Protein AF-A0A662Y7T0-F1 (afdb_monomer)

pLDDT: mean 71.41, std 14.11, range [30.77, 90.5]

Sequence (301 aa):
MGTCRWTYNQAVAYYRNTNDFNAINLTAHYVTKNTRKTLAYPEGKGRPPEWAHDTPASMRGIVMRTLQTNVKSVLSNVKNGKIKTFLKQKGHPTSRSAKVEETPRSNRTGLSLSISKLKNIRVKMDALKEISSEIDILYNNGFWYVAILENAESDPYEYRKSCIALDPGMKAFVTGVGSRRERSTMATFKNQKGKSKRWLYRAYMRAKRTFLSCTAMLKNLVKDLHYKTCAYLIEHYDVILPIFKTKDMVKKSSARTHVLYASILSLNHFKFRQLLQAKCEVRGKSTVVCSEMYTSRTCGL

Radius of gyration: 24.98 Å; Cα contacts (8 Å, |Δi|>4): 289; chains: 1; bounding box: 56×62×62 Å

Secondary structure (DSSP, 8-state):
-HHHHHHHHHHHHHHHHH----HHHHHHHHT-S--SS-----TT--SPPGGGGSS-HHHHHHHHHHHHHHHHHHHHHHHTTS-SS-----S--SSEEEEE----EEETTEEEE--TTS--EEE--SS-----S-EEEEEETTEEEEEE---PPPPPP---S-EEE----HHHH-TT---SSHHHHHHHGGG--S--HHHHHHHHHHHHHHHHHHHHHHHHHHHHHHHHHHHHHHHH-EEEEE---HHHHHHT--TTTHHHHHHHHHTTHHHHHHHHHHHHHHTT--EEEE--TTSSSS---

Mean predicted aligned error: 14.88 Å

Structure (mmCIF, N/CA/C/O backbone):
data_AF-A0A662Y7T0-F1
#
_entry.id   AF-A0A662Y7T0-F1
#
loop_
_atom_site.group_PDB
_atom_site.id
_atom_site.type_symbol
_atom_site.label_atom_id
_atom_site.label_alt_id
_atom_site.label_comp_id
_atom_site.label_asym_id
_atom_site.label_entity_id
_atom_site.label_seq_id
_atom_site.pdbx_PDB_ins_code
_atom_site.Cartn_x
_atom_site.Cartn_y
_atom_site.Cartn_z
_atom_site.occupancy
_atom_site.B_iso_or_equiv
_atom_site.auth_seq_id
_atom_site.auth_comp_id
_atom_site.auth_asym_id
_atom_site.auth_atom_id
_atom_site.pdbx_PDB_model_num
ATOM 1 N N . MET A 1 1 ? -18.591 -9.348 9.358 1.00 54.53 1 MET A N 1
ATOM 2 C CA . MET A 1 1 ? -17.257 -8.697 9.480 1.00 54.53 1 MET A CA 1
ATOM 3 C C . MET A 1 1 ? -17.046 -7.846 10.739 1.00 54.53 1 MET A C 1
ATOM 5 O O . MET A 1 1 ? -15.897 -7.692 11.140 1.00 54.53 1 MET A O 1
ATOM 9 N N . GLY A 1 2 ? -18.088 -7.306 11.391 1.00 69.88 2 GLY A N 1
ATOM 10 C CA . GLY A 1 2 ? -17.916 -6.602 12.677 1.00 69.88 2 GLY A CA 1
ATOM 11 C C . GLY A 1 2 ? -17.311 -7.493 13.769 1.00 69.88 2 GLY A C 1
ATOM 12 O O . GLY A 1 2 ? -16.429 -7.052 14.499 1.00 69.88 2 GLY A O 1
ATOM 13 N N . THR A 1 3 ? -17.695 -8.772 13.785 1.00 79.62 3 THR A N 1
ATOM 14 C CA . THR A 1 3 ? -17.207 -9.774 14.736 1.00 79.62 3 THR A CA 1
ATOM 15 C C . THR A 1 3 ? -15.702 -9.968 14.667 1.00 79.62 3 THR A C 1
ATOM 17 O O . THR A 1 3 ? -15.054 -9.788 15.681 1.00 79.62 3 THR A O 1
ATOM 20 N N . CYS A 1 4 ? -15.116 -10.219 13.491 1.00 78.69 4 CYS A N 1
ATOM 21 C CA . CYS A 1 4 ? -13.665 -10.384 13.329 1.00 78.69 4 CYS A CA 1
ATOM 22 C C . CYS A 1 4 ? -12.875 -9.174 13.847 1.00 78.69 4 CYS A C 1
ATOM 24 O O . CYS A 1 4 ? -11.857 -9.323 14.518 1.00 78.69 4 CYS A O 1
ATOM 26 N N . ARG A 1 5 ? -13.378 -7.958 13.593 1.00 78.31 5 ARG A N 1
ATOM 27 C CA . ARG A 1 5 ? -12.780 -6.728 14.128 1.00 78.31 5 ARG A CA 1
ATOM 28 C C . ARG A 1 5 ? -12.920 -6.640 15.645 1.00 78.31 5 ARG A C 1
ATOM 30 O O . ARG A 1 5 ? -11.974 -6.234 16.313 1.00 78.31 5 ARG A O 1
ATOM 37 N N . TRP A 1 6 ? -14.081 -7.006 16.180 1.00 85.44 6 TRP A N 1
ATOM 38 C CA . TRP A 1 6 ? -14.302 -7.087 17.618 1.00 85.44 6 TRP A CA 1
ATOM 39 C C . TRP A 1 6 ? -13.339 -8.096 18.259 1.00 85.44 6 TRP A C 1
ATOM 41 O O . TRP A 1 6 ? -12.645 -7.726 19.200 1.00 85.44 6 TRP A O 1
ATOM 51 N N . THR A 1 7 ? -13.192 -9.302 17.695 1.00 85.50 7 THR A N 1
ATOM 52 C CA . THR A 1 7 ? -12.280 -10.339 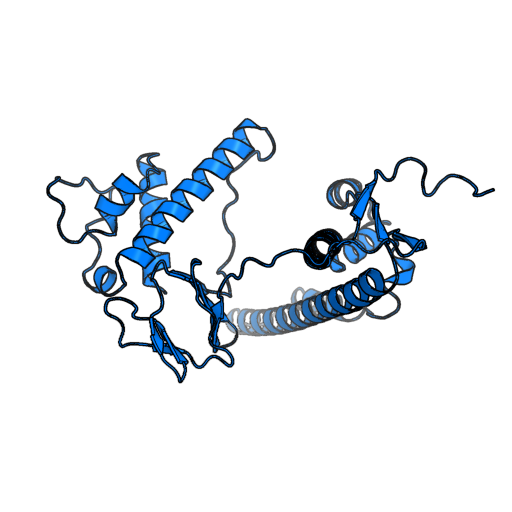18.207 1.00 85.50 7 THR A CA 1
ATOM 53 C C . THR A 1 7 ? -10.826 -9.867 18.160 1.00 85.50 7 THR A C 1
ATOM 55 O O . THR A 1 7 ? -10.111 -10.016 19.146 1.00 85.50 7 THR A O 1
ATOM 58 N N . TYR A 1 8 ? -10.410 -9.205 17.071 1.00 85.69 8 TYR A N 1
ATOM 59 C CA . TYR A 1 8 ? -9.086 -8.579 16.975 1.00 85.69 8 TYR A CA 1
ATOM 60 C C . TYR A 1 8 ? -8.863 -7.552 18.089 1.00 85.69 8 TYR A C 1
ATOM 62 O O . TYR A 1 8 ? -7.824 -7.551 18.739 1.00 85.69 8 TYR A O 1
ATOM 70 N N . ASN A 1 9 ? -9.841 -6.677 18.338 1.00 85.81 9 ASN A N 1
ATOM 71 C CA . ASN A 1 9 ? -9.725 -5.647 19.367 1.00 85.81 9 ASN A CA 1
ATOM 72 C C . ASN A 1 9 ? -9.647 -6.241 20.781 1.00 85.81 9 ASN A C 1
ATOM 74 O O . ASN A 1 9 ? -8.919 -5.696 21.609 1.00 85.81 9 ASN A O 1
ATOM 78 N N . GLN A 1 10 ? -10.358 -7.340 21.059 1.00 86.31 10 GLN A N 1
ATOM 79 C CA . GLN A 1 10 ? -10.225 -8.040 22.341 1.00 86.31 10 GLN A CA 1
ATOM 80 C C . GLN A 1 10 ? -8.840 -8.664 22.496 1.00 86.31 10 GLN A C 1
ATOM 82 O O . GLN A 1 10 ? -8.211 -8.489 23.534 1.00 86.31 10 GLN A O 1
ATOM 87 N N . ALA A 1 11 ? -8.319 -9.299 21.447 1.00 87.31 11 ALA A N 1
ATOM 88 C CA . ALA A 1 11 ? -6.972 -9.856 21.464 1.00 87.31 11 ALA A CA 1
ATOM 89 C C . ALA A 1 11 ? -5.889 -8.771 21.626 1.00 87.31 11 ALA A C 1
ATOM 91 O O . ALA A 1 11 ? -4.940 -8.954 22.381 1.00 87.31 11 ALA A O 1
ATOM 92 N N . VAL A 1 12 ? -6.060 -7.592 21.011 1.00 86.75 12 VAL A N 1
ATOM 93 C CA . VAL A 1 12 ? -5.181 -6.430 21.248 1.00 86.75 12 VAL A CA 1
ATOM 94 C C . VAL A 1 12 ? -5.262 -5.950 22.697 1.00 86.75 12 VAL A C 1
ATOM 96 O O . VAL A 1 12 ? -4.238 -5.591 23.271 1.00 86.75 12 VAL A O 1
ATOM 99 N N . ALA A 1 13 ? -6.458 -5.903 23.289 1.00 86.31 13 ALA A N 1
ATOM 100 C CA . ALA A 1 13 ? -6.621 -5.514 24.689 1.00 86.31 13 ALA A CA 1
ATOM 101 C C . ALA A 1 13 ? -5.964 -6.530 25.636 1.00 86.31 13 ALA A C 1
ATOM 103 O O . ALA A 1 13 ? -5.265 -6.133 26.560 1.00 86.31 13 ALA A O 1
ATOM 104 N N . TYR A 1 14 ? -6.119 -7.824 25.352 1.00 87.12 14 TYR A N 1
ATOM 105 C CA . TYR A 1 14 ? -5.462 -8.898 26.091 1.00 87.12 14 TYR A CA 1
ATOM 106 C C . TYR A 1 14 ? -3.940 -8.781 26.032 1.00 87.12 14 TYR A C 1
ATOM 108 O O . TYR A 1 14 ? -3.290 -8.773 27.074 1.00 87.12 14 TYR A O 1
ATOM 116 N N . TYR A 1 15 ? -3.386 -8.591 24.832 1.00 87.81 15 TYR A N 1
ATOM 117 C CA . TYR A 1 15 ? -1.955 -8.380 24.631 1.00 87.81 15 TYR A CA 1
ATOM 118 C C . TYR A 1 15 ? -1.433 -7.163 25.408 1.00 87.81 15 TYR A C 1
ATOM 120 O O . TYR A 1 15 ? -0.363 -7.224 25.996 1.00 87.81 15 TYR A O 1
ATOM 128 N N . ARG A 1 16 ? -2.190 -6.062 25.476 1.00 85.38 16 ARG A N 1
ATOM 129 C CA . ARG A 1 16 ? -1.771 -4.875 26.246 1.00 85.38 16 ARG A CA 1
ATOM 130 C C . ARG A 1 16 ? -1.658 -5.125 27.748 1.00 85.38 16 ARG A C 1
ATOM 132 O O . ARG A 1 16 ? -0.844 -4.466 28.380 1.00 85.38 16 ARG A O 1
ATOM 139 N N . ASN A 1 17 ? -2.462 -6.038 28.286 1.00 86.00 17 ASN A N 1
ATOM 140 C CA . ASN A 1 17 ? -2.515 -6.302 29.722 1.00 86.00 17 ASN A CA 1
ATOM 141 C C . ASN A 1 17 ? -1.595 -7.459 30.137 1.00 86.00 17 ASN A C 1
ATOM 143 O O . ASN A 1 17 ? -1.030 -7.425 31.219 1.00 86.00 17 ASN A O 1
ATOM 147 N N . THR A 1 18 ? -1.437 -8.472 29.284 1.00 85.44 18 THR A N 1
ATOM 148 C CA . THR A 1 18 ? -0.695 -9.709 29.605 1.00 85.44 18 THR A CA 1
ATOM 149 C C . THR A 1 18 ? 0.633 -9.839 28.863 1.00 85.44 18 THR A C 1
ATOM 151 O O . THR A 1 18 ? 1.445 -10.691 29.203 1.00 85.44 18 THR A O 1
ATOM 154 N N . ASN A 1 19 ? 0.850 -9.027 27.823 1.00 86.44 19 ASN A N 1
ATOM 155 C CA . ASN A 1 19 ? 1.942 -9.155 26.854 1.00 86.44 19 ASN A CA 1
ATOM 156 C C . ASN A 1 19 ? 1.986 -10.508 26.105 1.00 86.44 19 ASN A C 1
ATOM 158 O O . ASN A 1 19 ? 2.943 -10.772 25.378 1.00 86.44 19 ASN A O 1
ATOM 162 N N . ASP A 1 20 ? 0.940 -11.337 26.209 1.00 87.12 20 ASP A N 1
ATOM 163 C CA . ASP A 1 20 ? 0.805 -12.576 25.442 1.00 87.12 20 ASP A CA 1
ATOM 164 C C . ASP A 1 20 ? 0.101 -12.313 24.101 1.00 87.12 20 ASP A C 1
ATOM 166 O O . ASP A 1 20 ? -0.955 -11.679 24.011 1.00 87.12 20 ASP A O 1
ATOM 170 N N . PHE A 1 21 ? 0.726 -12.793 23.030 1.00 88.81 21 PHE A N 1
ATOM 171 C CA . PHE A 1 21 ? 0.256 -12.684 21.651 1.00 88.81 21 PHE A CA 1
ATOM 172 C C . PHE A 1 21 ? 0.205 -14.050 20.948 1.00 88.81 21 PHE A C 1
ATOM 174 O O . PHE A 1 21 ? 0.098 -14.106 19.719 1.00 88.81 21 PHE A O 1
ATOM 181 N N . ASN A 1 22 ? 0.293 -15.152 21.702 1.00 90.50 22 ASN A N 1
ATOM 182 C CA . ASN A 1 22 ? 0.197 -16.502 21.166 1.00 90.50 22 ASN A CA 1
ATOM 183 C C . ASN A 1 22 ? -1.218 -16.766 20.631 1.00 90.50 22 ASN A C 1
ATOM 185 O O . ASN A 1 22 ? -2.213 -16.721 21.358 1.00 90.50 22 ASN A O 1
ATOM 189 N N . ALA A 1 23 ? -1.309 -17.075 19.339 1.00 87.00 23 ALA A N 1
ATOM 190 C CA . ALA A 1 23 ? -2.568 -17.302 18.652 1.00 87.00 23 ALA A CA 1
ATOM 191 C C . ALA A 1 23 ? -3.356 -18.474 19.249 1.00 87.00 23 ALA A C 1
ATOM 193 O O . ALA A 1 23 ? -4.582 -18.413 19.248 1.00 87.00 23 ALA A O 1
ATOM 194 N N . ILE A 1 24 ? -2.695 -19.506 19.784 1.00 87.31 24 ILE A N 1
ATOM 195 C CA . ILE A 1 24 ? -3.362 -20.661 20.405 1.00 87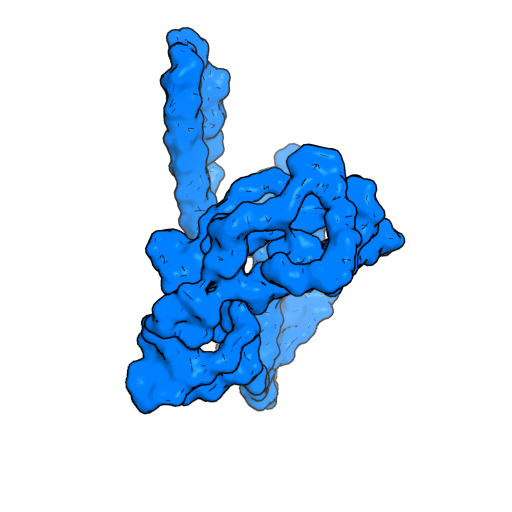.31 24 ILE A CA 1
ATOM 196 C C . ILE A 1 24 ? -4.101 -20.217 21.672 1.00 87.31 24 ILE A C 1
ATOM 198 O O . ILE A 1 24 ? -5.296 -20.480 21.813 1.00 87.31 24 ILE A O 1
ATOM 202 N N . ASN A 1 25 ? -3.425 -19.463 22.542 1.00 87.12 25 ASN A N 1
ATOM 203 C CA . ASN A 1 25 ? -4.011 -18.943 23.779 1.00 87.12 25 ASN A CA 1
ATOM 204 C C . ASN A 1 25 ? -5.162 -17.981 23.472 1.00 87.12 25 ASN A C 1
ATOM 206 O O . ASN A 1 25 ? -6.275 -18.142 23.971 1.00 87.12 25 ASN A O 1
ATOM 210 N N . LEU A 1 26 ? -4.940 -17.027 22.567 1.00 87.62 26 LEU A N 1
ATOM 211 C CA . LEU A 1 26 ? -5.970 -16.074 22.155 1.00 87.62 2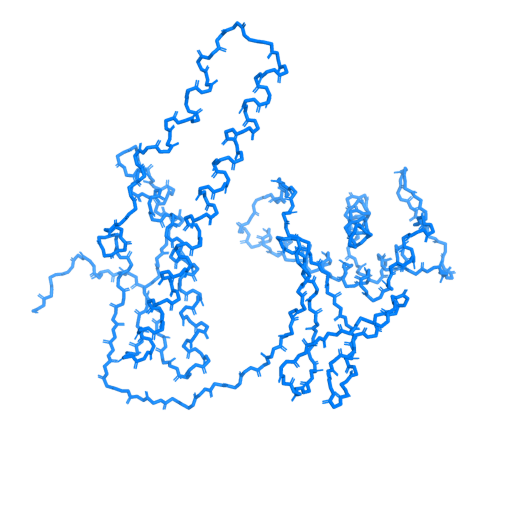6 LEU A CA 1
ATOM 212 C C . LEU A 1 26 ? -7.187 -16.761 21.512 1.00 87.62 26 LEU A C 1
ATOM 214 O O . LEU A 1 26 ? -8.325 -16.326 21.706 1.00 87.62 26 LEU A O 1
ATOM 218 N N . THR A 1 27 ? -6.966 -17.853 20.775 1.00 86.69 27 THR A N 1
ATOM 219 C CA . THR A 1 27 ? -8.041 -18.675 20.199 1.00 86.69 27 THR A CA 1
ATOM 220 C C . THR A 1 27 ? -8.849 -19.361 21.298 1.00 86.69 27 THR A C 1
ATOM 222 O O . THR A 1 27 ? -10.081 -19.331 21.240 1.00 86.69 27 THR A O 1
ATOM 225 N N . ALA A 1 28 ? -8.186 -19.893 22.329 1.00 86.81 28 ALA A N 1
ATOM 226 C CA . ALA A 1 28 ? -8.858 -20.463 23.494 1.00 86.81 28 ALA A CA 1
ATOM 227 C C . ALA A 1 28 ? -9.754 -19.425 24.203 1.00 86.81 28 ALA A C 1
ATOM 229 O O . ALA A 1 28 ? -10.900 -19.716 24.535 1.00 86.81 28 ALA A O 1
ATOM 230 N N . HIS A 1 29 ? -9.268 -18.189 24.362 1.00 8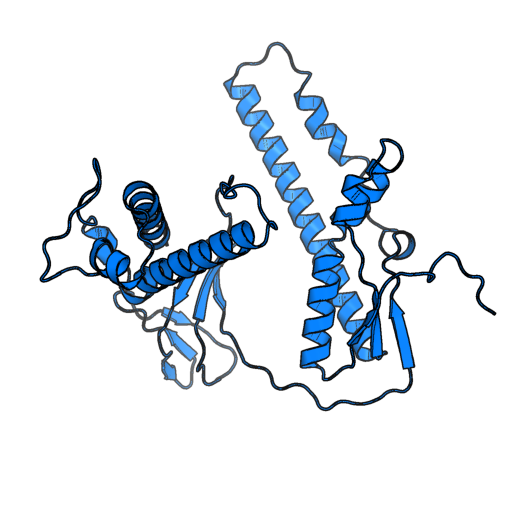5.19 29 HIS A N 1
ATOM 231 C CA . HIS A 1 29 ? -10.006 -17.114 25.033 1.00 85.19 29 HIS A CA 1
ATOM 232 C C . HIS A 1 29 ? -11.194 -16.562 24.233 1.00 85.19 29 HIS A C 1
ATOM 234 O O . HIS A 1 29 ? -12.249 -16.287 24.804 1.00 85.19 29 HIS A O 1
ATOM 240 N N . TYR A 1 30 ? -11.033 -16.348 22.922 1.00 85.81 30 TYR A N 1
ATOM 241 C CA . TYR A 1 30 ? -11.982 -15.529 22.152 1.00 85.81 30 TYR A CA 1
ATOM 242 C C . TYR A 1 30 ? -12.672 -16.246 20.986 1.00 85.81 30 TYR A C 1
ATOM 244 O O . TYR A 1 30 ? -13.578 -15.676 20.365 1.00 85.81 30 TYR A O 1
ATOM 252 N N . VAL A 1 31 ? -12.264 -17.476 20.658 1.00 84.75 31 VAL A N 1
ATOM 253 C CA . VAL A 1 31 ? -12.774 -18.211 19.490 1.00 84.75 31 VAL A CA 1
ATOM 254 C C . VAL A 1 31 ? -13.595 -19.433 19.896 1.00 84.75 31 VAL A C 1
ATOM 256 O O . VAL A 1 31 ? -14.745 -19.570 19.452 1.00 84.75 31 VAL A O 1
ATOM 259 N N . THR A 1 32 ? -13.029 -20.298 20.736 1.00 82.81 32 THR A N 1
ATOM 260 C CA . THR A 1 32 ? -13.651 -21.551 21.183 1.00 82.81 32 THR A CA 1
ATOM 261 C C . THR A 1 32 ? -14.829 -21.303 22.122 1.00 82.81 32 THR A C 1
ATOM 263 O O . THR A 1 32 ? -14.739 -20.489 23.035 1.00 82.81 32 THR A O 1
ATOM 266 N N . LYS A 1 33 ? -15.953 -22.005 21.896 1.00 76.69 33 LYS A N 1
ATOM 267 C CA . LYS A 1 33 ? -17.133 -21.926 22.776 1.00 76.69 33 LYS A CA 1
ATOM 268 C C . LYS A 1 33 ? -16.875 -22.612 24.116 1.00 76.69 33 LYS A C 1
ATOM 270 O O . LYS A 1 33 ? -17.112 -22.001 25.149 1.00 76.69 33 LYS A O 1
ATOM 275 N N . ASN A 1 34 ? -16.376 -23.846 24.090 1.00 71.06 34 ASN A N 1
ATOM 276 C CA . ASN A 1 34 ? -16.174 -24.663 25.283 1.00 71.06 34 ASN A CA 1
ATOM 277 C C . ASN A 1 34 ? -14.682 -24.955 25.441 1.00 71.06 34 ASN A C 1
ATOM 279 O O . ASN A 1 34 ? -14.099 -25.669 24.627 1.00 71.06 34 ASN A O 1
ATOM 283 N N . THR A 1 35 ? -14.066 -24.391 26.474 1.00 66.69 35 THR A N 1
ATOM 284 C CA . THR A 1 35 ? -12.680 -24.672 26.854 1.00 66.69 35 THR A CA 1
ATOM 285 C C . THR A 1 35 ? -12.659 -25.447 28.157 1.00 66.69 35 THR A C 1
ATOM 287 O O . THR A 1 35 ? -13.315 -25.062 29.116 1.00 66.69 35 THR A O 1
ATOM 290 N N . ARG A 1 36 ? -11.854 -26.513 28.213 1.00 62.38 36 ARG A N 1
ATOM 291 C CA . ARG A 1 36 ? -11.639 -27.305 29.438 1.00 62.38 36 ARG A CA 1
ATOM 292 C C . ARG A 1 36 ? -10.795 -26.577 30.498 1.00 62.38 36 ARG A C 1
ATOM 294 O O . ARG A 1 36 ? -10.605 -27.101 31.583 1.00 62.38 36 ARG A O 1
ATOM 301 N N . LYS A 1 37 ? -10.251 -25.400 30.170 1.00 68.56 37 LYS A N 1
ATOM 302 C CA . LYS A 1 37 ? -9.397 -24.589 31.045 1.00 68.56 37 LYS A CA 1
ATOM 303 C C . LYS A 1 37 ? -10.182 -23.409 31.611 1.00 68.56 37 LYS A C 1
ATOM 305 O O . LYS A 1 37 ? -10.925 -22.766 30.868 1.00 68.56 37 LYS A O 1
ATOM 310 N N . THR A 1 38 ? -9.956 -23.095 32.884 1.00 68.69 38 THR A N 1
ATOM 311 C CA . THR A 1 38 ? -10.411 -21.850 33.513 1.00 68.69 38 THR A CA 1
ATOM 312 C C . THR A 1 38 ? -9.630 -20.688 32.906 1.00 68.69 38 THR A C 1
ATOM 314 O O . THR A 1 38 ? -8.408 -20.621 33.016 1.00 68.69 38 THR A O 1
ATOM 317 N N . LEU A 1 39 ? -10.326 -19.803 32.194 1.00 73.81 39 LEU A N 1
ATOM 318 C CA . LEU A 1 39 ? -9.715 -18.692 31.470 1.00 73.81 39 LEU A CA 1
ATOM 319 C C . LEU A 1 39 ? -9.814 -17.417 32.307 1.00 73.81 39 LEU A C 1
ATOM 321 O O . LEU A 1 39 ? -10.917 -16.947 32.584 1.00 73.81 39 LEU A O 1
ATOM 325 N N . ALA A 1 40 ? -8.670 -16.836 32.663 1.00 73.88 40 ALA A N 1
ATOM 326 C CA . ALA A 1 40 ? -8.620 -15.509 33.265 1.00 73.88 40 ALA A CA 1
ATOM 327 C C . ALA A 1 40 ? -8.812 -14.434 32.184 1.00 73.88 40 ALA A C 1
ATOM 329 O O . ALA A 1 40 ? -8.149 -14.461 31.143 1.00 73.88 40 ALA A O 1
ATOM 330 N N . TYR A 1 41 ? -9.718 -13.488 32.427 1.00 76.00 41 TYR A N 1
ATOM 331 C CA . TYR A 1 41 ? -9.914 -12.325 31.565 1.00 76.00 41 TYR A CA 1
ATOM 332 C C . TYR A 1 41 ? -9.355 -11.074 32.253 1.00 76.00 41 TYR A C 1
ATOM 334 O O . TYR A 1 41 ? -9.454 -10.965 33.474 1.00 76.00 41 TYR A O 1
ATOM 342 N N . PRO A 1 42 ? -8.773 -10.124 31.502 1.00 71.50 42 PRO A N 1
ATOM 343 C CA . PRO A 1 42 ? -8.325 -8.862 32.078 1.00 71.50 42 PRO A CA 1
ATOM 344 C C . PRO A 1 42 ? -9.497 -8.022 32.611 1.00 71.50 42 PRO A C 1
ATOM 346 O O . PRO A 1 42 ? -10.624 -8.168 32.134 1.00 71.50 42 PRO A O 1
ATOM 349 N N . GLU A 1 43 ? -9.227 -7.098 33.537 1.00 63.53 43 GLU A N 1
ATOM 350 C CA . GLU A 1 43 ? -10.248 -6.240 34.156 1.00 63.53 43 GLU A CA 1
ATOM 351 C C . GLU A 1 43 ? -11.178 -5.562 33.131 1.00 63.53 43 GLU A C 1
ATOM 353 O O . GLU A 1 43 ? -10.744 -4.998 32.120 1.00 63.53 43 GLU A O 1
ATOM 358 N N . GLY A 1 44 ? -12.489 -5.648 33.382 1.00 66.38 44 GLY A N 1
ATOM 359 C CA . GLY A 1 44 ? -13.532 -5.096 32.510 1.00 66.38 44 GLY A CA 1
ATOM 360 C C . GLY A 1 44 ? -13.788 -5.889 31.221 1.00 66.38 44 GLY A C 1
ATOM 361 O O . GLY A 1 44 ? -14.518 -5.420 30.341 1.00 66.38 44 GLY A O 1
ATOM 362 N N . LYS A 1 45 ? -13.195 -7.080 31.071 1.00 69.88 45 LYS A N 1
ATOM 363 C CA . LYS A 1 45 ? -13.434 -8.006 29.957 1.00 69.88 45 LYS A CA 1
ATOM 364 C C . LYS A 1 45 ? -13.970 -9.331 30.481 1.00 69.88 45 LYS A C 1
ATOM 366 O O . LYS A 1 45 ? -13.592 -9.791 31.547 1.00 69.88 45 LYS A O 1
ATOM 371 N N . GLY A 1 46 ? -14.843 -9.952 29.699 1.00 75.06 46 GLY A N 1
ATOM 372 C CA . GLY A 1 46 ? -15.420 -11.253 30.012 1.00 75.06 46 GLY A CA 1
ATOM 373 C C . GLY A 1 46 ? -15.428 -12.167 28.798 1.00 75.06 46 GLY A C 1
ATOM 374 O O . GLY A 1 46 ? -14.894 -11.829 27.733 1.00 75.06 46 GLY A O 1
ATOM 375 N N . ARG A 1 47 ? -16.071 -13.323 28.968 1.00 80.69 47 ARG A N 1
ATOM 376 C CA . ARG A 1 47 ? -16.303 -14.295 27.899 1.00 80.69 47 ARG A CA 1
ATOM 377 C C . ARG A 1 47 ? -16.913 -13.611 26.665 1.00 80.69 47 ARG A C 1
ATOM 379 O O . ARG A 1 47 ? -17.710 -12.680 26.818 1.00 80.69 47 ARG A O 1
ATOM 386 N N . PRO A 1 48 ? -16.565 -14.051 25.441 1.00 85.25 48 PRO A N 1
ATOM 387 C CA . PRO A 1 48 ? -17.198 -13.530 24.242 1.00 85.25 48 PRO A CA 1
ATOM 388 C C . PRO A 1 48 ? -18.729 -13.600 24.316 1.00 85.25 48 PRO A C 1
ATOM 390 O O . PRO A 1 48 ? -19.258 -14.642 24.708 1.00 85.25 48 PRO A O 1
ATOM 393 N N . PRO A 1 49 ? -19.441 -12.527 23.926 1.00 86.62 49 PRO A N 1
ATOM 394 C CA . PRO A 1 49 ? -20.892 -12.557 23.803 1.00 86.62 49 PRO A CA 1
ATOM 395 C C . PRO A 1 49 ? -2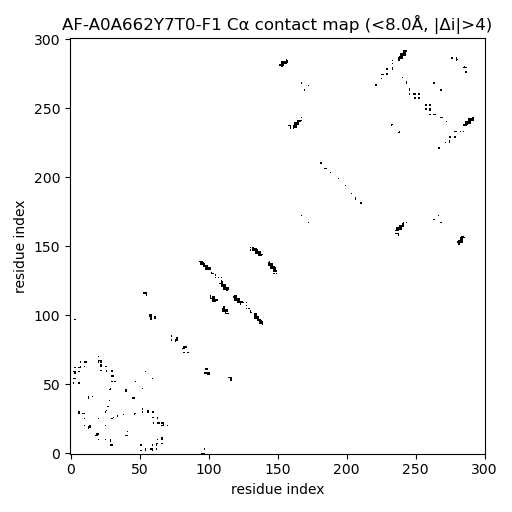1.347 -13.648 22.834 1.00 86.62 49 PRO A C 1
ATOM 397 O O . PRO A 1 49 ? -20.635 -13.978 21.884 1.00 86.62 49 PRO A O 1
ATOM 400 N N . GLU A 1 50 ? -22.565 -14.148 23.011 1.00 83.81 50 GLU A N 1
ATOM 401 C CA . GLU A 1 50 ? -23.067 -15.288 22.240 1.00 83.81 50 GLU A CA 1
ATOM 402 C C . GLU A 1 50 ? -23.083 -15.037 20.722 1.00 83.81 50 GLU A C 1
ATOM 404 O O . GLU A 1 50 ? -22.590 -15.872 19.958 1.00 83.81 50 GLU A O 1
ATOM 409 N N . TRP A 1 51 ? -23.474 -13.825 20.301 1.00 84.56 51 TRP A N 1
ATOM 410 C CA . TRP A 1 51 ? -23.455 -13.385 18.896 1.00 84.56 51 TRP A CA 1
ATOM 411 C C . TRP A 1 51 ? -22.060 -13.442 18.251 1.00 84.56 51 TRP A C 1
ATOM 413 O O . TRP A 1 51 ? -21.917 -13.550 17.031 1.00 84.56 51 TRP A O 1
ATOM 423 N N . ALA A 1 52 ? -20.981 -13.386 19.044 1.00 83.31 52 ALA A N 1
ATOM 424 C CA . ALA A 1 52 ? -19.627 -13.477 18.506 1.00 83.31 52 ALA A CA 1
ATOM 425 C C . ALA A 1 52 ? -19.335 -14.872 17.928 1.00 83.31 52 ALA A C 1
ATOM 427 O O . ALA A 1 52 ? -18.467 -15.020 17.062 1.00 83.31 52 ALA A O 1
ATOM 428 N N . HIS A 1 53 ? -20.067 -15.892 18.377 1.00 82.75 53 HIS A N 1
ATOM 429 C CA . HIS A 1 53 ? -19.927 -17.262 17.906 1.00 82.75 53 HIS A CA 1
ATOM 430 C C . HIS A 1 53 ? -20.804 -17.605 16.694 1.00 82.75 53 HIS A C 1
ATOM 432 O O . HIS A 1 53 ? -20.672 -18.717 16.166 1.00 82.75 53 HIS A O 1
ATOM 438 N N . ASP A 1 54 ? -21.640 -16.674 16.229 1.00 80.88 54 ASP A N 1
ATOM 439 C CA . ASP A 1 54 ? -22.358 -16.792 14.951 1.00 80.88 54 ASP A CA 1
ATOM 440 C C . ASP A 1 54 ? -21.382 -16.734 13.774 1.00 80.88 54 ASP A C 1
ATOM 442 O O . ASP A 1 54 ? -21.603 -17.332 12.727 1.00 80.88 54 ASP A O 1
ATOM 446 N N . THR A 1 55 ? -20.245 -16.055 13.959 1.00 78.19 55 THR A N 1
ATOM 447 C CA . THR A 1 55 ? -19.162 -16.034 12.972 1.00 78.19 55 THR A CA 1
ATOM 448 C C . THR A 1 55 ? -18.320 -17.316 13.054 1.00 78.19 55 THR A C 1
ATOM 450 O O . THR A 1 55 ? -17.918 -17.699 14.166 1.00 78.19 55 THR A O 1
ATOM 453 N N . PRO A 1 56 ? -17.982 -17.939 11.905 1.00 80.56 56 PRO A N 1
ATOM 454 C CA . PRO A 1 56 ? -17.132 -19.125 11.835 1.00 80.56 56 PRO A CA 1
ATOM 455 C C . PRO A 1 56 ? -15.889 -19.043 12.726 1.00 80.56 56 PRO A C 1
ATOM 457 O O . PRO A 1 56 ? -15.245 -17.993 12.842 1.00 80.56 56 PRO A O 1
ATOM 460 N N . ALA A 1 57 ? -15.532 -20.163 13.359 1.00 81.19 57 ALA A N 1
ATOM 461 C CA . ALA A 1 57 ? -14.319 -20.246 14.171 1.00 81.19 57 ALA A CA 1
ATOM 462 C C . ALA A 1 57 ? -13.050 -20.078 13.318 1.00 81.19 57 ALA A C 1
ATOM 464 O O . ALA A 1 57 ? -12.127 -19.408 13.770 1.00 81.19 57 ALA A O 1
ATOM 465 N N . SER A 1 58 ? -13.045 -20.591 12.081 1.00 75.81 58 SER A N 1
ATOM 466 C CA . SER A 1 58 ? -11.952 -20.437 11.107 1.00 75.81 58 SER A CA 1
ATOM 467 C C . SER A 1 58 ? -11.612 -18.962 10.870 1.00 75.81 58 SER A C 1
ATOM 469 O O . SER A 1 58 ? -10.495 -18.527 11.146 1.00 75.81 58 SER A O 1
ATOM 471 N N . MET A 1 59 ? -12.609 -18.150 10.503 1.00 76.44 59 MET A N 1
ATOM 472 C CA . MET A 1 59 ? -12.444 -16.705 10.297 1.00 76.44 59 MET A CA 1
ATOM 473 C C . MET A 1 59 ? -11.883 -15.996 11.536 1.00 76.44 59 MET A C 1
ATOM 475 O O . MET A 1 59 ? -10.970 -15.178 11.436 1.00 76.44 59 MET A O 1
ATOM 479 N N . ARG A 1 60 ? -12.419 -16.294 12.728 1.00 81.38 60 ARG A N 1
ATOM 480 C CA . ARG A 1 60 ? -11.957 -15.666 13.979 1.00 81.38 60 ARG A CA 1
ATOM 481 C C . ARG A 1 60 ? -10.569 -16.166 14.406 1.00 81.38 60 ARG A C 1
ATOM 483 O O . ARG A 1 60 ? -9.818 -15.393 14.992 1.00 81.38 60 ARG A O 1
ATOM 490 N N . GLY A 1 61 ? -10.199 -17.403 14.078 1.00 82.75 61 GLY A N 1
ATOM 491 C CA . GLY A 1 61 ? -8.866 -17.965 14.312 1.00 82.75 61 GLY A CA 1
ATOM 492 C C . GLY A 1 61 ? -7.790 -17.325 13.431 1.00 82.75 61 GLY A C 1
ATOM 493 O O . GLY A 1 61 ? -6.717 -16.972 13.926 1.00 82.75 61 GLY A O 1
ATOM 494 N N . ILE A 1 62 ? -8.092 -17.060 12.155 1.00 81.56 62 ILE A N 1
ATOM 495 C CA . ILE A 1 62 ? -7.159 -16.367 11.248 1.00 81.56 62 ILE A CA 1
ATOM 496 C C . ILE A 1 62 ? -6.849 -14.950 11.754 1.00 81.56 62 ILE A C 1
ATOM 498 O O . ILE A 1 62 ? -5.710 -14.482 11.676 1.00 81.56 62 ILE A O 1
ATOM 502 N N . VAL A 1 63 ? -7.832 -14.276 12.358 1.00 83.69 63 VAL A N 1
ATOM 503 C CA . VAL A 1 63 ? -7.629 -12.974 13.013 1.00 83.69 63 VAL A CA 1
ATOM 504 C C . VAL A 1 63 ? -6.588 -13.063 14.139 1.00 83.69 63 VAL A C 1
ATOM 506 O O . VAL A 1 63 ? -5.750 -12.166 14.254 1.00 83.69 63 VAL A O 1
ATOM 509 N N . MET A 1 64 ? -6.586 -14.145 14.928 1.00 87.56 64 MET A N 1
ATOM 510 C CA . MET A 1 64 ? -5.593 -14.365 15.993 1.00 87.56 64 MET A CA 1
ATOM 511 C C . MET A 1 64 ? -4.192 -14.592 15.425 1.00 87.56 64 MET A C 1
ATOM 513 O O . MET A 1 64 ? -3.231 -13.967 15.878 1.00 87.56 64 MET A O 1
ATOM 517 N N . ARG A 1 65 ? -4.072 -15.410 14.371 1.00 85.81 65 ARG A N 1
ATOM 518 C CA . ARG A 1 65 ? -2.797 -15.622 13.660 1.00 85.81 65 ARG A CA 1
ATOM 519 C C . ARG A 1 65 ? -2.260 -14.335 13.035 1.00 85.81 65 ARG A C 1
ATOM 521 O O . ARG A 1 65 ? -1.059 -14.063 13.092 1.00 85.81 65 ARG A O 1
ATOM 528 N N . THR A 1 66 ? -3.153 -13.507 12.499 1.00 84.38 66 THR A N 1
ATOM 529 C CA . THR A 1 66 ? -2.812 -12.194 11.942 1.00 84.38 66 THR A CA 1
ATOM 530 C C . THR A 1 66 ? -2.251 -11.270 13.023 1.00 84.38 66 THR A C 1
ATOM 532 O O . THR A 1 66 ? -1.223 -10.631 12.810 1.00 84.38 66 THR A O 1
ATOM 535 N N . LEU A 1 67 ? -2.874 -11.225 14.208 1.00 86.00 67 LEU A N 1
ATOM 536 C CA . LEU A 1 67 ? -2.363 -10.445 15.337 1.00 86.00 67 LEU A CA 1
ATOM 537 C C . LEU A 1 67 ? -0.968 -10.913 15.762 1.00 86.00 67 LEU A C 1
ATOM 539 O O . LEU A 1 67 ? -0.066 -10.083 15.853 1.00 86.00 67 LEU A O 1
ATOM 543 N N . GLN A 1 68 ? -0.775 -12.222 15.952 1.00 90.19 68 GLN A N 1
ATOM 544 C CA . GLN A 1 68 ? 0.528 -12.794 16.306 1.00 90.19 68 GLN A CA 1
ATOM 545 C C . GLN A 1 68 ? 1.611 -12.378 15.299 1.00 90.19 68 GLN A C 1
ATOM 547 O O . GLN A 1 68 ? 2.693 -11.935 15.685 1.00 90.19 68 GLN A O 1
ATOM 552 N N . THR A 1 69 ? 1.314 -12.488 14.003 1.00 87.06 69 THR A N 1
ATOM 553 C CA . THR A 1 69 ? 2.245 -12.139 12.918 1.00 87.06 69 THR A CA 1
ATOM 554 C C . THR A 1 69 ? 2.584 -10.649 12.926 1.00 87.06 69 THR A C 1
ATOM 556 O O . THR A 1 69 ? 3.754 -10.274 12.837 1.00 87.06 69 THR A O 1
ATOM 559 N N . ASN A 1 70 ? 1.577 -9.793 13.110 1.00 86.06 70 ASN A N 1
ATOM 560 C CA . ASN A 1 70 ? 1.763 -8.346 13.189 1.00 86.06 70 ASN A CA 1
ATOM 561 C C . ASN A 1 70 ? 2.632 -7.950 14.389 1.00 86.06 70 ASN A C 1
ATOM 563 O O . ASN A 1 70 ? 3.551 -7.148 14.234 1.00 86.06 70 ASN A O 1
ATOM 567 N N . VAL A 1 71 ? 2.379 -8.524 15.569 1.00 86.81 71 VAL A N 1
ATOM 568 C CA . VAL A 1 71 ? 3.174 -8.253 16.777 1.00 86.81 71 VAL A CA 1
ATOM 569 C C . VAL A 1 71 ? 4.622 -8.703 16.576 1.00 86.81 71 VAL A C 1
ATOM 571 O O . VAL A 1 71 ? 5.531 -7.900 16.786 1.00 86.81 71 VAL A O 1
ATOM 574 N N . LYS A 1 72 ? 4.857 -9.921 16.062 1.00 88.88 72 LYS A N 1
ATOM 575 C CA . LYS A 1 72 ? 6.208 -10.417 15.729 1.00 88.88 72 LYS A CA 1
ATOM 576 C C . LYS A 1 72 ? 6.943 -9.492 14.757 1.00 88.88 72 LYS A C 1
ATOM 578 O O . LYS A 1 72 ? 8.106 -9.159 14.979 1.00 88.88 72 LYS A O 1
ATOM 583 N N . SER A 1 73 ? 6.259 -9.043 13.704 1.00 86.69 73 SER A N 1
ATOM 584 C CA . SER A 1 73 ? 6.823 -8.117 12.717 1.00 86.69 73 SER A CA 1
ATOM 585 C C . SER A 1 73 ? 7.227 -6.784 13.350 1.00 86.69 73 SER A C 1
ATOM 587 O O . SER A 1 73 ? 8.320 -6.275 13.093 1.00 86.69 73 SER A O 1
ATOM 589 N N . VAL A 1 74 ? 6.384 -6.216 14.218 1.00 84.81 74 VAL A N 1
ATOM 590 C CA . VAL A 1 74 ? 6.707 -4.956 14.898 1.00 84.81 74 VAL A CA 1
ATOM 591 C C . VAL A 1 74 ? 7.878 -5.131 15.862 1.00 84.81 74 VAL A C 1
ATOM 593 O O . VAL A 1 74 ? 8.804 -4.326 15.807 1.00 84.81 74 VAL A O 1
ATOM 596 N N . LEU A 1 75 ? 7.893 -6.188 16.678 1.00 86.38 75 LEU A N 1
ATOM 597 C CA . LEU A 1 75 ? 9.005 -6.480 17.593 1.00 86.38 75 LEU A CA 1
ATOM 598 C C . LEU A 1 75 ? 10.333 -6.640 16.838 1.00 86.38 75 LEU A C 1
ATOM 600 O O . LEU A 1 75 ? 11.340 -6.055 17.232 1.00 86.38 75 LEU A O 1
ATOM 604 N N . SER A 1 76 ? 10.324 -7.347 15.704 1.00 87.12 76 SER A N 1
ATOM 605 C CA . SER A 1 76 ? 11.491 -7.469 14.821 1.00 87.12 76 SER A CA 1
ATOM 606 C C . SER A 1 76 ? 11.953 -6.109 14.281 1.00 87.12 76 SER A C 1
ATOM 608 O O . SER A 1 76 ? 13.140 -5.786 14.305 1.00 87.12 76 SER A O 1
ATOM 610 N N . ASN A 1 77 ? 11.023 -5.261 13.838 1.00 84.19 77 ASN A N 1
ATOM 611 C CA . ASN A 1 77 ? 11.352 -3.932 13.322 1.00 84.19 77 ASN A CA 1
ATOM 612 C C . ASN A 1 77 ? 11.884 -2.974 14.397 1.00 84.19 77 ASN A C 1
ATOM 614 O O . ASN A 1 77 ? 12.733 -2.137 14.083 1.00 84.19 77 ASN A O 1
ATOM 618 N N . VAL A 1 78 ? 11.406 -3.092 15.639 1.00 86.12 78 VAL A N 1
ATOM 619 C CA . VAL A 1 78 ? 11.933 -2.346 16.792 1.00 86.12 78 VAL A CA 1
ATOM 620 C C . VAL A 1 78 ? 13.346 -2.822 17.124 1.00 86.12 78 VAL A C 1
ATOM 622 O O . VAL A 1 78 ? 14.246 -1.992 17.222 1.00 86.12 78 VAL A O 1
ATOM 625 N N . LYS A 1 79 ? 13.573 -4.143 17.189 1.00 87.00 79 LYS A N 1
ATOM 626 C CA . LYS A 1 79 ? 14.904 -4.734 17.416 1.00 87.00 79 LYS A CA 1
ATOM 627 C C . LYS A 1 79 ? 15.923 -4.283 16.364 1.00 87.00 79 LYS A C 1
ATOM 629 O O . LYS A 1 79 ? 17.056 -3.971 16.695 1.00 87.00 79 LYS A O 1
ATOM 634 N N . ASN A 1 80 ? 15.493 -4.178 15.108 1.00 85.88 80 ASN A N 1
ATOM 635 C CA . ASN A 1 80 ? 16.324 -3.725 13.991 1.00 85.88 80 ASN A CA 1
ATOM 636 C C . ASN A 1 80 ? 16.472 -2.190 13.897 1.00 85.88 80 ASN A C 1
ATOM 638 O O . ASN A 1 80 ? 16.964 -1.690 12.887 1.00 85.88 80 ASN A O 1
ATOM 642 N N . GLY A 1 81 ? 15.967 -1.417 14.867 1.00 82.06 81 GLY A N 1
ATOM 643 C CA . GLY A 1 81 ? 16.049 0.050 14.873 1.00 82.06 81 GLY A CA 1
ATOM 644 C C . GLY A 1 81 ? 15.263 0.751 13.753 1.00 82.06 81 GLY A C 1
ATOM 645 O O . GLY A 1 81 ? 15.370 1.967 13.583 1.00 82.06 81 GLY A O 1
ATOM 646 N N . LYS A 1 82 ? 14.445 0.018 12.982 1.00 77.75 82 LYS A N 1
ATOM 647 C CA . LYS A 1 82 ? 13.659 0.564 11.859 1.00 77.75 82 LYS A CA 1
ATOM 648 C C . LYS A 1 82 ? 12.488 1.421 12.342 1.00 77.75 82 LYS A C 1
ATOM 650 O O . LYS A 1 82 ? 12.041 2.318 11.623 1.00 77.75 82 LYS A O 1
ATOM 655 N N . ILE A 1 83 ? 11.976 1.135 13.540 1.00 77.31 83 ILE A N 1
ATOM 656 C CA . ILE A 1 83 ? 10.826 1.803 14.151 1.00 77.31 83 ILE A CA 1
ATOM 657 C C . ILE A 1 83 ? 11.143 2.100 15.621 1.00 77.31 83 ILE A C 1
ATOM 659 O O . ILE A 1 83 ? 11.561 1.209 16.349 1.00 77.31 83 ILE A O 1
ATOM 663 N N . LYS A 1 84 ? 10.907 3.344 16.063 1.00 66.62 84 LYS A N 1
ATOM 664 C CA . LYS A 1 84 ? 11.108 3.765 17.465 1.00 66.62 84 LYS A CA 1
ATOM 665 C C . LYS A 1 84 ? 9.881 3.543 18.355 1.00 66.62 84 LYS A C 1
ATOM 667 O O . LYS A 1 84 ? 10.016 3.434 19.565 1.00 66.62 84 LYS A O 1
ATOM 672 N N . THR A 1 85 ? 8.678 3.516 17.779 1.00 64.44 85 THR A N 1
ATOM 673 C CA . THR A 1 85 ? 7.412 3.420 18.522 1.00 64.44 85 THR A CA 1
ATOM 674 C C . THR A 1 85 ? 6.376 2.585 17.776 1.00 64.44 85 THR A C 1
ATOM 676 O O . THR A 1 85 ? 6.320 2.586 16.546 1.00 64.44 85 THR A O 1
ATOM 679 N N . PHE A 1 86 ? 5.502 1.898 18.514 1.00 62.97 86 PHE A N 1
ATOM 680 C CA . PHE A 1 86 ? 4.363 1.191 17.932 1.00 62.97 86 PHE A CA 1
ATOM 681 C C . PHE A 1 86 ? 3.444 2.188 17.205 1.00 62.97 86 PHE A C 1
ATOM 683 O O . PHE A 1 86 ? 2.872 3.094 17.818 1.00 62.97 86 PHE A O 1
ATOM 690 N N . LEU A 1 87 ? 3.292 2.035 15.886 1.00 53.56 87 LEU A N 1
ATOM 691 C CA . LEU A 1 87 ? 2.392 2.873 15.094 1.00 53.56 87 LEU A CA 1
ATOM 692 C C . LEU A 1 87 ? 0.944 2.658 15.557 1.00 53.56 87 LEU A C 1
ATOM 694 O O . LEU A 1 87 ? 0.345 1.608 15.328 1.00 53.56 87 LEU A O 1
ATOM 698 N N . LYS A 1 88 ? 0.350 3.679 16.185 1.00 49.56 88 LYS A N 1
ATOM 699 C CA . LYS A 1 88 ? -1.093 3.711 16.449 1.00 49.56 88 LYS A CA 1
ATOM 700 C C . LYS A 1 88 ? -1.819 3.838 15.108 1.00 49.56 88 LYS A C 1
ATOM 702 O O . LYS A 1 88 ? -1.651 4.841 14.415 1.00 49.56 88 LYS A O 1
ATOM 707 N N . GLN A 1 89 ? -2.641 2.851 14.747 1.00 45.66 89 GLN A N 1
ATOM 708 C CA . GLN A 1 89 ? -3.495 2.925 13.559 1.00 45.66 89 GLN A CA 1
ATOM 709 C C . GLN A 1 89 ? -4.524 4.059 13.747 1.00 45.66 89 GLN A C 1
ATOM 711 O O . GLN A 1 89 ? -5.576 3.876 14.354 1.00 45.66 89 GLN A O 1
ATOM 716 N N . LYS A 1 90 ? -4.197 5.265 13.267 1.00 33.53 90 LYS A N 1
ATOM 717 C CA . LYS A 1 90 ? -5.076 6.443 13.284 1.00 33.53 90 LYS A CA 1
ATOM 718 C C . LYS A 1 90 ? -6.002 6.411 12.066 1.00 33.53 90 LYS A C 1
ATOM 720 O O . LYS A 1 90 ? -5.778 7.123 11.094 1.00 33.53 90 LYS A O 1
ATOM 725 N N . GLY A 1 91 ? -7.030 5.569 12.091 1.00 37.97 91 GLY A N 1
ATOM 726 C CA . GLY A 1 91 ? -8.078 5.623 11.070 1.00 37.97 91 GLY A CA 1
ATOM 727 C C . GLY A 1 91 ? -9.007 4.419 11.057 1.00 37.97 91 GLY A C 1
ATOM 728 O O . GLY A 1 91 ? -8.587 3.293 11.316 1.00 37.97 91 GLY A O 1
ATOM 729 N N . HIS A 1 92 ? -10.274 4.664 10.718 1.00 43.03 92 HIS A N 1
ATOM 730 C CA . HIS A 1 92 ? -11.196 3.605 10.323 1.00 43.03 92 HIS A CA 1
ATOM 731 C C . HIS A 1 92 ? -10.801 3.119 8.922 1.00 43.03 92 HIS A C 1
ATOM 733 O O . HIS A 1 92 ? -10.804 3.934 7.997 1.00 43.03 92 HIS A O 1
ATOM 739 N N . PRO A 1 93 ? -10.447 1.836 8.736 1.00 45.16 93 PRO A N 1
ATOM 740 C CA . PRO A 1 93 ? -10.231 1.306 7.400 1.00 45.16 93 PRO A CA 1
ATOM 741 C C . PRO A 1 93 ? -11.548 1.387 6.617 1.00 45.16 93 PRO A C 1
ATOM 743 O O . PRO A 1 93 ? -12.598 0.964 7.102 1.00 45.16 93 PRO A O 1
ATOM 746 N N . THR A 1 94 ? -11.495 1.982 5.425 1.00 42.50 94 THR A N 1
ATOM 747 C CA . THR A 1 94 ? -12.638 2.100 4.503 1.00 42.50 94 THR A CA 1
ATOM 748 C C . THR A 1 94 ? -13.003 0.760 3.869 1.00 42.50 94 THR A C 1
ATOM 750 O O . THR A 1 94 ? -14.149 0.559 3.483 1.00 42.50 94 THR A O 1
ATOM 753 N N . SER A 1 95 ? -12.046 -0.166 3.808 1.00 47.00 95 SER A N 1
ATOM 754 C CA . SER A 1 95 ? -12.206 -1.533 3.321 1.00 47.00 95 SER A CA 1
ATOM 755 C C . SER A 1 95 ? -12.223 -2.516 4.488 1.00 47.00 95 SER A C 1
ATOM 757 O O . SER A 1 95 ? -11.397 -2.433 5.401 1.00 47.00 95 SER A O 1
ATOM 759 N N . ARG A 1 96 ? -13.155 -3.469 4.451 1.00 56.44 96 ARG A N 1
ATOM 760 C CA . ARG A 1 96 ? -13.174 -4.605 5.376 1.00 56.44 96 ARG A CA 1
ATOM 761 C C . ARG A 1 96 ? -12.740 -5.842 4.591 1.00 56.44 96 ARG A C 1
ATOM 763 O O . ARG A 1 96 ? -13.169 -6.009 3.451 1.00 56.44 96 ARG A O 1
ATOM 770 N N . SER A 1 97 ? -11.894 -6.669 5.187 1.00 56.19 97 SER A N 1
ATOM 771 C CA . SER A 1 97 ? -11.495 -7.957 4.629 1.00 56.19 97 SER A CA 1
ATOM 772 C C . SER A 1 97 ? -11.565 -9.031 5.707 1.00 56.19 97 SER A C 1
ATOM 774 O O . SER A 1 97 ? -11.331 -8.756 6.890 1.00 56.19 97 SER A O 1
ATOM 776 N N . ALA A 1 98 ? -11.928 -10.240 5.301 1.00 57.44 98 ALA A N 1
ATOM 777 C CA . ALA A 1 98 ? -11.874 -11.429 6.133 1.00 57.44 98 ALA A CA 1
ATOM 778 C C . ALA A 1 98 ? -11.271 -12.562 5.308 1.00 57.44 98 ALA A C 1
ATOM 780 O O . ALA A 1 98 ? -11.746 -12.840 4.208 1.00 57.44 98 ALA A O 1
ATOM 781 N N . LYS A 1 99 ? -10.234 -13.190 5.858 1.00 61.75 99 LYS A N 1
ATOM 782 C CA . LYS A 1 99 ? -9.639 -14.389 5.280 1.00 61.75 99 LYS A CA 1
ATOM 783 C C . LYS A 1 99 ? -10.514 -15.599 5.582 1.00 61.75 99 LYS A C 1
ATOM 785 O O . LYS A 1 99 ? -11.080 -15.683 6.679 1.00 61.75 99 LYS A O 1
ATOM 790 N N . VAL A 1 100 ? -10.579 -16.532 4.645 1.00 62.31 100 VAL A N 1
ATOM 791 C CA . VAL A 1 100 ? -11.287 -17.802 4.793 1.00 62.31 100 VAL A CA 1
ATOM 792 C C . VAL A 1 100 ? -10.367 -18.940 4.364 1.00 62.31 100 VAL A C 1
ATOM 794 O O . VAL A 1 100 ? -9.908 -18.991 3.227 1.00 62.31 100 VAL A O 1
ATOM 797 N N . GLU A 1 101 ? -10.118 -19.853 5.299 1.00 55.16 101 GLU A N 1
ATOM 798 C CA . GLU A 1 101 ? -9.527 -21.168 5.044 1.00 55.16 101 GLU A CA 1
ATOM 799 C C . GLU A 1 101 ? -10.671 -22.164 4.891 1.00 55.16 101 GLU A C 1
ATOM 801 O O . GLU A 1 101 ? -11.056 -22.841 5.843 1.00 55.16 101 GLU A O 1
ATOM 806 N N . GLU A 1 102 ? -11.288 -22.202 3.722 1.00 56.94 102 GLU A N 1
ATOM 807 C CA . GLU A 1 102 ? -12.187 -23.296 3.386 1.00 56.94 102 GLU A CA 1
ATOM 808 C C . GLU A 1 102 ? -11.906 -23.733 1.961 1.00 56.94 102 GLU A C 1
ATOM 810 O O . GLU A 1 102 ? -11.727 -22.897 1.076 1.00 56.94 102 GLU A O 1
ATOM 815 N N . THR A 1 103 ? -11.864 -25.049 1.760 1.00 51.66 103 THR A N 1
ATOM 816 C CA . THR A 1 103 ? -11.745 -25.649 0.438 1.00 51.66 103 THR A CA 1
ATOM 817 C C . THR A 1 103 ? -13.058 -25.427 -0.305 1.00 51.66 103 THR A C 1
ATOM 819 O O . THR A 1 103 ? -14.114 -25.909 0.123 1.00 51.66 103 THR A O 1
ATOM 822 N N . PRO A 1 104 ? -13.049 -24.651 -1.394 1.00 55.25 104 PRO A N 1
ATOM 823 C CA . PRO A 1 104 ? -14.270 -24.406 -2.127 1.00 55.25 104 PRO A CA 1
ATOM 824 C C . PRO A 1 104 ? -14.703 -25.680 -2.859 1.00 55.25 104 PRO A C 1
ATOM 826 O O . PRO A 1 104 ? -13.885 -26.386 -3.445 1.00 55.25 104 PRO A O 1
ATOM 829 N N . ARG A 1 105 ? -16.007 -25.973 -2.848 1.00 52.59 105 ARG A N 1
ATOM 830 C CA . ARG A 1 105 ? -16.577 -27.054 -3.663 1.00 52.59 105 ARG A CA 1
ATOM 831 C C . ARG A 1 105 ? -16.991 -26.477 -5.011 1.00 52.59 105 ARG A C 1
ATOM 833 O O . ARG A 1 105 ? -17.905 -25.643 -5.070 1.00 52.59 105 ARG A O 1
ATOM 840 N N . SER A 1 106 ? -16.312 -26.893 -6.074 1.00 52.31 106 SER A N 1
ATOM 841 C CA . SER A 1 106 ? -16.656 -26.558 -7.455 1.00 52.31 106 SER A CA 1
ATOM 842 C C . SER A 1 106 ? -17.669 -27.564 -8.014 1.00 52.31 106 SER A C 1
ATOM 844 O O . SER A 1 106 ? -17.517 -28.769 -7.853 1.00 52.31 106 SER A O 1
ATOM 846 N N . ASN A 1 107 ? -18.711 -27.062 -8.681 1.00 53.06 107 ASN A N 1
ATOM 847 C CA . ASN A 1 107 ? -19.613 -27.845 -9.533 1.00 53.06 107 ASN A CA 1
ATOM 848 C C . ASN A 1 107 ? -19.613 -27.230 -10.946 1.00 53.06 107 ASN A C 1
ATOM 850 O O . ASN A 1 107 ? -19.201 -26.083 -11.117 1.00 53.06 107 ASN A O 1
ATOM 854 N N . ARG A 1 108 ? -20.138 -27.949 -11.954 1.00 47.44 108 ARG A N 1
ATOM 855 C CA . ARG A 1 108 ? -20.131 -27.557 -13.388 1.00 47.44 108 ARG A CA 1
ATOM 856 C C . ARG A 1 108 ? -20.621 -26.128 -13.705 1.00 47.44 108 ARG A C 1
ATOM 858 O O . ARG A 1 108 ? -20.299 -25.615 -14.766 1.00 47.44 108 ARG A O 1
ATOM 865 N N . THR A 1 109 ? -21.387 -25.486 -12.821 1.00 50.94 109 THR A N 1
ATOM 866 C CA . THR A 1 109 ? -22.008 -24.164 -13.042 1.00 50.94 109 THR A CA 1
ATOM 867 C C . THR A 1 109 ? -21.506 -23.059 -12.101 1.00 50.94 109 THR A C 1
ATOM 869 O O . THR A 1 109 ? -22.052 -21.955 -12.119 1.00 50.94 109 THR A O 1
ATOM 872 N N . GLY A 1 110 ? -20.528 -23.332 -11.230 1.00 54.25 110 GLY A N 1
ATOM 873 C CA . GLY A 1 110 ? -19.973 -22.319 -10.329 1.00 54.25 110 GLY A CA 1
ATOM 874 C C . GLY A 1 110 ? -19.309 -22.863 -9.066 1.00 54.25 110 GLY A C 1
ATOM 875 O O . GLY A 1 110 ? -19.337 -24.061 -8.773 1.00 54.25 110 GLY A O 1
ATOM 876 N N . LEU A 1 111 ? -18.732 -21.940 -8.297 1.00 54.78 111 LEU A N 1
ATOM 877 C CA . LEU A 1 111 ? -18.066 -22.217 -7.030 1.00 54.78 111 LEU A CA 1
ATOM 878 C C . LEU A 1 111 ? -19.038 -21.989 -5.871 1.00 54.78 111 LEU A C 1
ATOM 880 O O . LEU A 1 111 ? -19.646 -20.921 -5.746 1.00 54.78 111 LEU A O 1
ATOM 884 N N . SER A 1 112 ? -19.175 -22.980 -4.996 1.00 55.38 112 SER A N 1
ATOM 885 C CA . SER A 1 112 ? -19.888 -22.807 -3.733 1.00 55.38 112 SER A CA 1
ATOM 886 C C . SER A 1 112 ? -18.884 -22.637 -2.596 1.00 55.38 112 SER A C 1
ATOM 888 O O . SER A 1 112 ? -18.088 -23.532 -2.307 1.00 55.38 112 SER A O 1
ATOM 890 N N . LEU A 1 113 ? -18.916 -21.466 -1.954 1.00 56.69 113 LEU A N 1
ATOM 891 C CA . LEU A 1 113 ? -18.198 -21.241 -0.704 1.00 56.69 113 LEU A CA 1
ATOM 892 C C . LEU A 1 113 ? -19.097 -21.699 0.440 1.00 56.69 113 LEU A C 1
ATOM 894 O O . LEU A 1 113 ? -20.105 -21.057 0.759 1.00 56.69 113 LEU A O 1
ATOM 898 N N . SER A 1 114 ? -18.743 -22.837 1.028 1.00 54.16 114 SER A N 1
ATOM 899 C CA . SER A 1 114 ? -19.476 -23.442 2.138 1.00 54.16 114 SER A CA 1
ATOM 900 C C . SER A 1 114 ? -19.013 -22.875 3.481 1.00 54.16 114 SER A C 1
ATOM 902 O O . SER A 1 114 ? -18.568 -23.627 4.345 1.00 54.16 114 SER A O 1
ATOM 904 N N . ILE A 1 115 ? -19.179 -21.564 3.676 1.00 59.09 115 ILE A N 1
ATOM 905 C CA . ILE A 1 115 ? -18.769 -20.901 4.918 1.00 59.09 115 ILE A CA 1
ATOM 906 C C . ILE A 1 115 ? -19.583 -21.437 6.086 1.00 59.09 115 ILE A C 1
ATOM 908 O O . ILE A 1 115 ? -20.774 -21.159 6.195 1.00 59.09 115 ILE A O 1
ATOM 912 N N . SER A 1 116 ? -18.937 -22.191 6.976 1.00 46.44 116 SER A N 1
ATOM 913 C CA . SER A 1 116 ? -19.582 -22.820 8.135 1.00 46.44 116 SER A CA 1
ATOM 914 C C . SER A 1 116 ? -20.488 -21.837 8.906 1.00 46.44 116 SER A C 1
ATOM 916 O O . SER A 1 116 ? -20.044 -20.796 9.378 1.00 46.44 116 SER A O 1
ATOM 918 N N . LYS A 1 117 ? -21.780 -22.171 9.059 1.00 54.06 117 LYS A N 1
ATOM 919 C CA . LYS A 1 117 ? -22.864 -21.336 9.648 1.00 54.06 117 LYS A CA 1
ATOM 920 C C . LYS A 1 117 ? -23.406 -20.174 8.804 1.00 54.06 117 LYS A C 1
ATOM 922 O O . LYS A 1 117 ? -24.390 -19.560 9.210 1.00 54.06 117 LYS A O 1
ATOM 927 N N . LEU A 1 118 ? -22.836 -19.874 7.643 1.00 55.81 118 LEU A N 1
ATOM 928 C CA . LEU A 1 118 ? -23.501 -19.052 6.633 1.00 55.81 118 LEU A CA 1
ATOM 929 C C . LEU A 1 118 ? -24.184 -19.988 5.629 1.00 55.81 118 LEU A C 1
ATOM 931 O O . LEU A 1 118 ? -23.678 -21.066 5.328 1.00 55.81 118 LEU A O 1
ATOM 935 N N . LYS A 1 119 ? -25.357 -19.598 5.111 1.00 56.62 119 LYS A N 1
ATOM 936 C CA . LYS A 1 119 ? -25.946 -20.312 3.965 1.00 56.62 119 LYS A CA 1
ATOM 937 C C . LYS A 1 119 ? -24.915 -20.331 2.834 1.00 56.62 119 LYS A C 1
ATOM 939 O O . LYS A 1 119 ? -24.247 -19.318 2.632 1.00 56.62 119 LYS A O 1
ATOM 944 N N . ASN A 1 120 ? -24.825 -21.447 2.103 1.00 58.28 120 ASN A N 1
ATOM 945 C CA . ASN A 1 120 ? -23.931 -21.602 0.952 1.00 58.28 120 ASN A CA 1
ATOM 946 C C . ASN A 1 120 ? -23.976 -20.349 0.073 1.00 58.28 120 ASN A C 1
ATOM 948 O O . ASN A 1 120 ? -25.008 -20.041 -0.534 1.00 58.28 120 ASN A O 1
ATOM 952 N N . ILE A 1 121 ? -22.863 -19.618 0.022 1.00 64.62 121 ILE A N 1
ATOM 953 C CA . ILE A 1 121 ? -22.755 -18.441 -0.830 1.00 64.62 121 ILE A CA 1
ATOM 954 C C . ILE A 1 121 ? -22.379 -18.962 -2.210 1.00 64.62 121 ILE A C 1
ATOM 956 O O . ILE A 1 121 ? -21.275 -19.470 -2.420 1.00 64.62 121 ILE A O 1
ATOM 960 N N . ARG A 1 122 ? -23.320 -18.867 -3.152 1.00 58.62 122 ARG A N 1
ATOM 961 C CA . ARG A 1 122 ? -23.036 -19.156 -4.558 1.00 58.62 122 ARG A CA 1
ATOM 962 C C . ARG A 1 122 ? -22.211 -18.012 -5.131 1.00 58.62 122 ARG A C 1
ATOM 964 O O . ARG A 1 122 ? -22.677 -16.875 -5.168 1.00 58.62 122 ARG A O 1
ATOM 971 N N . VAL A 1 123 ? -21.003 -18.327 -5.580 1.00 61.28 123 VAL A N 1
ATOM 972 C CA . VAL A 1 123 ? -20.124 -17.398 -6.285 1.00 61.28 123 VAL A CA 1
ATOM 973 C C . VAL A 1 123 ? -20.170 -17.771 -7.760 1.00 61.28 123 VAL A C 1
ATOM 975 O O . VAL A 1 123 ? -19.790 -18.876 -8.151 1.00 61.28 123 VAL A O 1
ATOM 978 N N . LYS A 1 124 ? -20.677 -16.855 -8.588 1.00 58.16 124 LYS A N 1
ATOM 979 C CA . LYS A 1 124 ? -20.631 -17.019 -10.040 1.00 58.16 124 LYS A CA 1
ATOM 980 C C . LYS A 1 124 ? -19.185 -16.796 -10.488 1.00 58.16 124 LYS A C 1
ATOM 982 O O . LYS A 1 124 ? -18.614 -15.753 -10.181 1.00 58.16 124 LYS A O 1
ATOM 987 N N . MET A 1 125 ? -18.602 -17.779 -11.164 1.00 56.16 125 MET A N 1
ATOM 988 C CA . MET A 1 125 ? -17.258 -17.703 -11.737 1.00 56.16 125 MET A CA 1
ATOM 989 C C . MET A 1 125 ? -17.349 -17.970 -13.237 1.00 56.16 125 MET A C 1
ATOM 991 O O . MET A 1 125 ? -18.128 -18.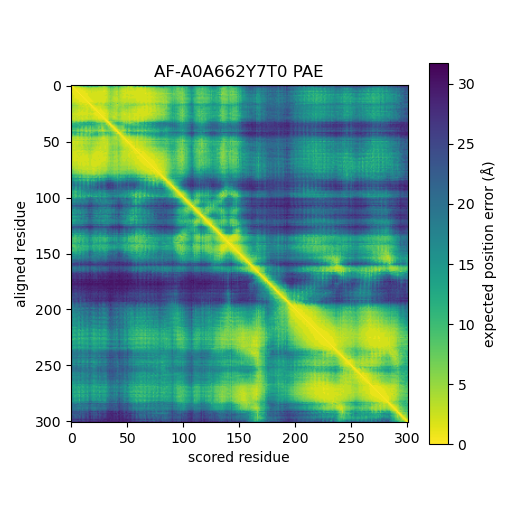829 -13.643 1.00 56.16 125 MET A O 1
ATOM 995 N N . ASP A 1 126 ? -16.564 -17.241 -14.030 1.00 50.47 126 ASP A N 1
ATOM 996 C CA . ASP A 1 126 ? -16.508 -17.415 -15.490 1.00 50.47 126 ASP A CA 1
ATOM 997 C C . ASP A 1 126 ? -15.733 -18.672 -15.917 1.00 50.47 126 ASP A C 1
ATOM 999 O O . ASP A 1 126 ? -15.928 -19.158 -17.025 1.00 50.47 126 ASP A O 1
ATOM 1003 N N . ALA A 1 127 ? -14.876 -19.231 -15.053 1.00 52.12 127 ALA A N 1
ATOM 1004 C CA . ALA A 1 127 ? -14.066 -20.404 -15.374 1.00 52.12 127 ALA A CA 1
ATOM 1005 C C . ALA A 1 127 ? -13.963 -21.388 -14.198 1.00 52.12 127 ALA A C 1
ATOM 1007 O O . ALA A 1 127 ? -13.825 -20.984 -13.039 1.00 52.12 127 ALA A O 1
ATOM 1008 N N . LEU A 1 128 ? -14.004 -22.686 -14.517 1.00 52.00 128 LEU A N 1
ATOM 1009 C CA . LEU A 1 128 ? -13.703 -23.787 -13.602 1.00 52.00 128 LEU A CA 1
ATOM 1010 C C . LEU A 1 128 ? -12.184 -23.833 -13.387 1.00 52.00 128 LEU A C 1
ATOM 1012 O O . LEU A 1 128 ? -11.459 -24.343 -14.235 1.00 52.00 128 LEU A O 1
ATOM 1016 N N . LYS A 1 129 ? -11.698 -23.290 -12.271 1.00 58.88 129 LYS A N 1
ATOM 1017 C CA . LYS A 1 129 ? -10.322 -23.516 -11.811 1.00 58.88 129 LYS A CA 1
ATOM 1018 C C . LYS A 1 129 ? -10.349 -24.202 -10.455 1.00 58.88 129 LYS A C 1
ATOM 1020 O O . LYS A 1 129 ? -11.160 -23.843 -9.599 1.00 58.88 129 LYS A O 1
ATOM 1025 N N . GLU A 1 130 ? -9.481 -25.191 -10.270 1.00 58.03 130 GLU A N 1
ATOM 1026 C CA . GLU A 1 130 ? -9.228 -25.773 -8.955 1.00 58.03 130 GLU A CA 1
ATOM 1027 C C . GLU A 1 130 ? -8.563 -24.715 -8.076 1.00 58.03 130 GLU A C 1
ATOM 1029 O O . GLU A 1 130 ? -7.541 -24.133 -8.430 1.00 58.03 130 GLU A O 1
ATOM 1034 N N . ILE A 1 131 ? -9.187 -24.411 -6.941 1.00 63.22 131 ILE A N 1
ATOM 1035 C CA . ILE A 1 131 ? -8.683 -23.410 -6.005 1.00 63.22 131 ILE A CA 1
ATOM 1036 C C . ILE A 1 131 ? -8.071 -24.158 -4.828 1.00 63.22 131 ILE A C 1
ATOM 1038 O O . ILE A 1 131 ? -8.789 -24.667 -3.968 1.00 63.22 131 ILE A O 1
ATOM 1042 N N . SER A 1 132 ? -6.744 -24.199 -4.780 1.00 58.78 132 SER A N 1
ATOM 1043 C CA . SER A 1 132 ? -5.984 -24.758 -3.657 1.00 58.78 132 SER A CA 1
ATOM 1044 C C . SER A 1 132 ? -5.603 -23.710 -2.599 1.00 58.78 132 SER A C 1
ATOM 1046 O O . SER A 1 132 ? -5.057 -24.062 -1.556 1.00 58.78 132 SER A O 1
ATOM 1048 N N . SER A 1 133 ? -5.851 -22.424 -2.865 1.00 63.94 133 SER A N 1
ATOM 1049 C CA . SER A 1 133 ? -5.328 -21.296 -2.080 1.00 63.94 133 SER A CA 1
ATOM 1050 C C . SER A 1 133 ? -6.329 -20.717 -1.074 1.00 63.94 133 SER A C 1
ATOM 1052 O O . SER A 1 133 ? -7.542 -20.861 -1.226 1.00 63.94 133 SER A O 1
ATOM 1054 N N . GLU A 1 134 ? -5.817 -19.979 -0.077 1.00 64.88 134 GLU A N 1
ATOM 1055 C CA . GLU A 1 134 ? -6.632 -19.131 0.808 1.00 64.88 134 GLU A CA 1
ATOM 1056 C C . GLU A 1 134 ? -7.472 -18.126 0.001 1.00 64.88 134 GLU A C 1
ATOM 1058 O O . GLU A 1 134 ? -6.996 -17.521 -0.965 1.00 64.88 134 GLU A O 1
ATOM 1063 N N . ILE A 1 135 ? -8.715 -17.911 0.441 1.00 71.12 135 ILE A N 1
ATOM 1064 C CA . ILE A 1 135 ? -9.657 -16.990 -0.195 1.00 71.12 135 ILE A CA 1
ATOM 1065 C C . ILE A 1 135 ? -9.884 -15.782 0.710 1.00 71.12 135 ILE A C 1
ATOM 1067 O O . ILE A 1 135 ? -10.188 -15.913 1.899 1.00 71.12 135 ILE A O 1
ATOM 1071 N N . ASP A 1 136 ? -9.815 -14.591 0.125 1.00 71.69 136 ASP A N 1
ATOM 1072 C CA . ASP A 1 136 ? -10.088 -13.336 0.815 1.00 71.69 136 ASP A CA 1
ATOM 1073 C C . ASP A 1 136 ? -11.457 -12.784 0.412 1.00 71.69 136 ASP A C 1
ATOM 1075 O O . ASP A 1 136 ? -11.725 -12.498 -0.754 1.00 71.69 136 ASP A O 1
ATOM 1079 N N . ILE A 1 137 ? -12.334 -12.560 1.391 1.00 74.81 137 ILE A N 1
ATOM 1080 C CA . ILE A 1 137 ? -13.612 -11.882 1.167 1.00 74.81 137 ILE A CA 1
ATOM 1081 C C . ILE A 1 137 ? -13.426 -10.396 1.443 1.00 74.81 137 ILE A C 1
ATOM 1083 O O . ILE A 1 137 ? -13.118 -9.982 2.566 1.00 74.81 137 ILE A O 1
ATOM 1087 N N . LEU A 1 138 ? -13.651 -9.579 0.420 1.00 72.50 138 LEU A N 1
ATOM 1088 C CA . LEU A 1 138 ? -13.481 -8.133 0.462 1.00 72.50 138 LEU A CA 1
ATOM 1089 C C . LEU A 1 138 ? -14.841 -7.447 0.365 1.00 72.50 138 LEU A C 1
ATOM 1091 O O . LEU A 1 138 ? -15.689 -7.829 -0.435 1.00 72.50 138 LEU A O 1
ATOM 1095 N N . TYR A 1 139 ? -15.033 -6.386 1.142 1.00 67.12 139 TYR A N 1
ATOM 1096 C CA . TYR A 1 139 ? -16.162 -5.476 0.966 1.00 67.12 139 TYR A CA 1
ATOM 1097 C C . TYR A 1 139 ? -15.639 -4.091 0.603 1.00 67.12 139 TYR A C 1
ATOM 1099 O O . TYR A 1 139 ? -14.966 -3.443 1.416 1.00 67.12 139 TYR A O 1
ATOM 1107 N N . ASN A 1 140 ? -15.934 -3.652 -0.621 1.00 64.38 140 ASN A N 1
ATOM 1108 C CA . ASN A 1 140 ? -15.486 -2.370 -1.146 1.00 64.38 140 ASN A CA 1
ATOM 1109 C C . ASN A 1 140 ? -16.566 -1.729 -2.030 1.00 64.38 140 ASN A C 1
ATOM 1111 O O . ASN A 1 140 ? -17.189 -2.401 -2.844 1.00 64.38 140 ASN A O 1
ATOM 1115 N N . ASN A 1 141 ? -16.784 -0.420 -1.884 1.00 64.88 141 ASN A N 1
ATOM 1116 C CA . ASN A 1 141 ? -17.755 0.353 -2.675 1.00 64.88 141 ASN A CA 1
ATOM 1117 C C . ASN A 1 141 ? -19.183 -0.237 -2.733 1.00 64.88 141 ASN A C 1
ATOM 1119 O O . ASN A 1 141 ? -19.858 -0.101 -3.744 1.00 64.88 141 ASN A O 1
ATOM 1123 N N . GLY A 1 142 ? -19.651 -0.890 -1.664 1.00 65.81 142 GLY A N 1
ATOM 1124 C CA . GLY A 1 142 ? -20.990 -1.496 -1.626 1.00 65.81 142 GLY A CA 1
ATOM 1125 C C . GLY A 1 142 ? -21.070 -2.914 -2.196 1.00 65.81 142 GLY A C 1
ATOM 1126 O O . GLY A 1 142 ? -22.094 -3.569 -2.033 1.00 65.81 142 GLY A O 1
ATOM 1127 N N . PHE A 1 143 ? -19.987 -3.415 -2.790 1.00 64.69 143 PHE A N 1
ATOM 1128 C CA . PHE A 1 143 ? -19.928 -4.744 -3.388 1.00 64.69 143 PHE A CA 1
ATOM 1129 C C . PHE A 1 143 ? -19.058 -5.693 -2.565 1.00 64.69 143 PHE A C 1
ATOM 1131 O O . PHE A 1 143 ? -18.064 -5.295 -1.942 1.00 64.69 143 PHE A O 1
ATOM 1138 N N . TRP A 1 144 ? -19.452 -6.963 -2.581 1.00 69.44 144 TRP A N 1
ATOM 1139 C CA . TRP A 1 144 ? -18.670 -8.067 -2.044 1.00 69.44 144 TRP A CA 1
ATOM 1140 C C . TRP A 1 144 ? -17.838 -8.684 -3.162 1.00 69.44 144 TRP A C 1
ATOM 1142 O O . TRP A 1 144 ? -18.365 -8.985 -4.229 1.00 69.44 144 TRP A O 1
ATOM 1152 N N . TYR A 1 145 ? -16.552 -8.885 -2.897 1.00 71.12 145 TYR A N 1
ATOM 1153 C CA . TYR A 1 145 ? -15.623 -9.552 -3.797 1.00 71.12 145 TYR A CA 1
ATOM 1154 C C . TYR A 1 145 ? -15.039 -10.771 -3.102 1.00 71.12 145 TYR A C 1
ATOM 1156 O O . TYR A 1 145 ? -14.792 -10.754 -1.894 1.00 71.12 145 TYR A O 1
ATOM 1164 N N . VAL A 1 146 ? -14.783 -11.802 -3.893 1.00 74.12 146 VAL A N 1
ATOM 1165 C CA . VAL A 1 146 ? -14.030 -12.982 -3.487 1.00 74.12 146 VAL A CA 1
ATOM 1166 C C . VAL A 1 146 ? -12.710 -12.918 -4.243 1.00 74.12 146 VAL A C 1
ATOM 1168 O O . VAL A 1 146 ? -12.692 -13.003 -5.467 1.00 74.12 146 VAL A O 1
ATOM 1171 N N . ALA A 1 147 ? -11.621 -12.680 -3.523 1.00 73.94 147 ALA A N 1
ATOM 1172 C CA . ALA A 1 147 ? -10.276 -12.675 -4.068 1.00 73.94 147 ALA A CA 1
ATOM 1173 C C . ALA A 1 147 ? -9.679 -14.069 -3.888 1.00 73.94 147 ALA A C 1
ATOM 1175 O O . ALA A 1 147 ? -9.463 -14.531 -2.768 1.00 73.94 147 ALA A O 1
ATOM 1176 N N . ILE A 1 148 ? -9.453 -14.732 -5.015 1.00 73.75 148 ILE A N 1
ATOM 1177 C CA . ILE A 1 148 ? -8.856 -16.058 -5.093 1.00 73.75 148 ILE A CA 1
ATOM 1178 C C . ILE A 1 148 ? -7.415 -15.857 -5.545 1.00 73.75 148 ILE A C 1
ATOM 1180 O O . ILE A 1 148 ? -7.177 -15.254 -6.592 1.00 73.75 148 ILE A O 1
ATOM 1184 N N . LEU A 1 149 ? -6.464 -16.304 -4.728 1.00 69.81 149 LEU A N 1
ATOM 1185 C CA . LEU A 1 149 ? -5.050 -16.264 -5.080 1.00 69.81 149 LEU A CA 1
ATOM 1186 C C . LEU A 1 149 ? -4.726 -17.428 -6.013 1.00 69.81 149 LEU A C 1
ATOM 1188 O O . LEU A 1 149 ? -4.880 -18.591 -5.647 1.00 69.81 149 LEU A O 1
ATOM 1192 N N . GLU A 1 150 ? -4.258 -17.098 -7.207 1.00 70.94 150 GLU A N 1
ATOM 1193 C CA . GLU A 1 150 ? -3.745 -18.062 -8.169 1.00 70.94 150 GLU A CA 1
ATOM 1194 C C . GLU A 1 150 ? -2.219 -17.975 -8.175 1.00 70.94 150 GLU A C 1
ATOM 1196 O O . GLU A 1 150 ? -1.659 -16.881 -8.294 1.00 70.94 150 GLU A O 1
ATOM 1201 N N . ASN A 1 151 ? -1.553 -19.120 -8.021 1.00 71.44 151 ASN A N 1
ATOM 1202 C CA . ASN A 1 151 ? -0.124 -19.209 -8.285 1.00 71.44 151 ASN A CA 1
ATOM 1203 C C . ASN A 1 151 ? 0.041 -19.215 -9.805 1.00 71.44 151 ASN A C 1
ATOM 1205 O O . ASN A 1 151 ? -0.448 -20.126 -10.467 1.00 71.44 151 ASN A O 1
ATOM 1209 N N . ALA A 1 152 ? 0.671 -18.178 -10.346 1.00 70.81 152 ALA A N 1
ATOM 1210 C CA . ALA A 1 152 ? 0.976 -18.098 -11.765 1.00 70.81 152 ALA A CA 1
ATOM 1211 C C . ALA A 1 152 ? 2.395 -18.621 -12.000 1.00 70.81 152 ALA A C 1
ATOM 1213 O O . ALA A 1 152 ? 3.327 -18.178 -11.326 1.00 70.81 152 ALA A O 1
ATOM 1214 N N . GLU A 1 153 ? 2.551 -19.540 -12.949 1.00 78.44 153 GLU A N 1
ATOM 1215 C CA . GLU A 1 153 ? 3.865 -19.860 -13.504 1.00 78.44 153 GLU A CA 1
ATOM 1216 C C . GLU A 1 153 ? 4.343 -18.692 -14.373 1.00 78.44 153 GLU A C 1
ATOM 1218 O O . GLU A 1 153 ? 3.537 -17.987 -14.986 1.00 78.44 153 GLU A O 1
ATOM 1223 N N . SER A 1 154 ? 5.652 -18.446 -14.383 1.00 80.38 154 SER A N 1
ATOM 1224 C CA . SER A 1 154 ? 6.244 -17.408 -15.224 1.00 80.38 154 SER A CA 1
ATOM 1225 C C . SER A 1 154 ? 6.273 -17.855 -16.683 1.00 80.38 154 SER A C 1
ATOM 1227 O O . SER A 1 154 ? 6.713 -18.973 -16.961 1.00 80.38 154 SER A O 1
ATOM 1229 N N . ASP A 1 155 ? 5.903 -16.964 -17.607 1.00 81.56 155 ASP A N 1
ATOM 1230 C CA . ASP A 1 155 ? 6.140 -17.175 -19.040 1.00 81.56 155 ASP A CA 1
ATOM 1231 C C . ASP A 1 155 ? 7.649 -17.452 -19.287 1.00 81.56 155 ASP A C 1
ATOM 1233 O O . ASP A 1 155 ? 8.500 -16.940 -18.549 1.00 81.56 155 ASP A O 1
ATOM 1237 N N . PRO A 1 156 ? 8.029 -18.253 -20.299 1.00 80.00 156 PRO A N 1
ATOM 1238 C CA . PRO A 1 156 ? 9.436 -18.484 -20.620 1.00 80.00 156 PRO A CA 1
ATOM 1239 C C . PRO A 1 156 ? 10.140 -17.181 -21.028 1.00 80.00 156 PRO A C 1
ATOM 1241 O O . PRO A 1 156 ? 9.582 -16.345 -21.740 1.00 80.00 156 PRO A O 1
ATOM 1244 N N . TYR A 1 157 ? 11.390 -17.014 -20.588 1.00 77.06 157 TYR A N 1
ATOM 1245 C CA . TYR A 1 157 ? 12.171 -15.813 -20.882 1.00 77.06 157 TYR A CA 1
ATOM 1246 C C . TYR A 1 157 ? 12.537 -15.723 -22.368 1.00 77.06 157 TYR A C 1
ATOM 1248 O O . TYR A 1 157 ? 13.287 -16.548 -22.888 1.00 77.06 157 TYR A O 1
ATOM 1256 N N . GLU A 1 158 ? 12.073 -14.663 -23.029 1.00 68.00 158 GLU A N 1
ATOM 1257 C CA . GLU A 1 158 ? 12.499 -14.286 -24.378 1.00 68.00 158 GLU A CA 1
ATOM 1258 C C . GLU A 1 158 ? 13.365 -13.022 -24.338 1.00 68.00 158 GLU A C 1
ATOM 1260 O O . GLU A 1 158 ? 12.860 -11.912 -24.111 1.00 68.00 158 GLU A O 1
ATOM 1265 N N . TYR A 1 159 ? 14.660 -13.173 -24.633 1.00 67.25 159 TYR A N 1
ATOM 1266 C CA . TYR A 1 159 ? 15.570 -12.041 -24.807 1.00 67.25 159 TYR A CA 1
ATOM 1267 C C . TYR A 1 159 ? 15.287 -11.318 -26.124 1.00 67.25 159 TYR A C 1
ATOM 1269 O O . TYR A 1 159 ? 15.543 -11.847 -27.206 1.00 67.25 159 TYR A O 1
ATOM 1277 N N . ARG A 1 160 ? 14.803 -10.074 -26.048 1.00 62.81 160 ARG A N 1
ATOM 1278 C CA . ARG A 1 160 ? 14.441 -9.279 -27.238 1.00 62.81 160 ARG A CA 1
ATOM 1279 C C . ARG A 1 160 ? 15.488 -8.236 -27.647 1.00 62.81 160 ARG A C 1
ATOM 1281 O O . ARG A 1 160 ? 15.175 -7.337 -28.417 1.00 62.81 160 ARG A O 1
ATOM 1288 N N . LYS A 1 161 ? 16.738 -8.352 -27.168 1.00 62.31 161 LYS A N 1
ATOM 1289 C CA . LYS A 1 161 ? 17.900 -7.484 -27.498 1.00 62.31 161 LYS A CA 1
ATOM 1290 C C . LYS A 1 161 ? 17.738 -5.978 -27.213 1.00 62.31 161 LYS A C 1
ATOM 1292 O O . LYS A 1 161 ? 18.701 -5.237 -27.380 1.00 62.31 161 LYS A O 1
ATOM 1297 N N . SER A 1 162 ? 16.571 -5.515 -26.764 1.00 70.69 162 SER A N 1
ATOM 1298 C CA . SER A 1 162 ? 16.306 -4.118 -26.421 1.00 70.69 162 SER A CA 1
ATOM 1299 C C . SER A 1 162 ? 16.111 -3.970 -24.916 1.00 70.69 162 SER A C 1
ATOM 1301 O O . SER A 1 162 ? 15.241 -4.609 -24.320 1.00 70.69 162 SER A O 1
ATOM 1303 N N . CYS A 1 163 ? 16.944 -3.135 -24.299 1.00 71.75 163 CYS A N 1
ATOM 1304 C CA . CYS A 1 163 ? 16.930 -2.859 -22.869 1.00 71.75 163 CYS A CA 1
ATOM 1305 C C . CYS A 1 163 ? 16.654 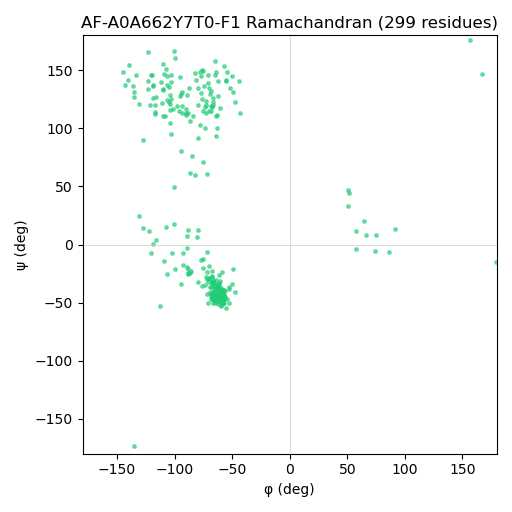-1.373 -22.640 1.00 71.75 163 CYS A C 1
ATOM 1307 O O . CYS A 1 163 ? 17.233 -0.525 -23.321 1.00 71.75 163 CYS A O 1
ATOM 1309 N N . ILE A 1 164 ? 15.786 -1.056 -21.677 1.00 76.50 164 ILE A N 1
ATOM 1310 C CA . ILE A 1 164 ? 15.466 0.321 -21.300 1.00 76.50 164 ILE A CA 1
ATOM 1311 C C . ILE A 1 164 ? 15.837 0.587 -19.842 1.00 76.50 164 ILE A C 1
ATOM 1313 O O . ILE A 1 164 ? 15.399 -0.108 -18.923 1.00 76.50 164 ILE A O 1
ATOM 1317 N N . ALA A 1 165 ? 16.625 1.638 -19.621 1.00 74.25 165 ALA A N 1
ATOM 1318 C CA . ALA A 1 165 ? 16.854 2.192 -18.295 1.00 74.25 165 ALA A CA 1
ATOM 1319 C C . ALA A 1 165 ? 15.803 3.268 -18.013 1.00 74.25 165 ALA A C 1
ATOM 1321 O O . ALA A 1 165 ? 15.737 4.289 -18.697 1.00 74.25 165 ALA A O 1
ATOM 1322 N N . LEU A 1 166 ? 14.960 3.033 -17.010 1.00 72.56 166 LEU A N 1
ATOM 1323 C CA . LEU A 1 166 ? 13.913 3.978 -16.637 1.00 72.56 166 LEU A CA 1
ATOM 1324 C C . LEU A 1 166 ? 14.436 4.952 -15.599 1.00 72.56 166 LEU A C 1
ATOM 1326 O O . LEU A 1 166 ? 14.602 4.569 -14.452 1.00 72.56 166 LEU A O 1
ATOM 1330 N N . ASP A 1 167 ? 14.601 6.222 -15.950 1.00 63.81 167 ASP A N 1
ATOM 1331 C CA . ASP A 1 167 ? 14.758 7.264 -14.938 1.00 63.81 167 ASP A CA 1
ATOM 1332 C C . ASP A 1 167 ? 13.368 7.797 -14.542 1.00 63.81 167 ASP A C 1
ATOM 1334 O O . ASP A 1 167 ? 12.677 8.388 -15.381 1.00 63.81 167 ASP A O 1
ATOM 1338 N N . PRO A 1 168 ? 12.893 7.589 -13.298 1.00 60.81 168 PRO A N 1
ATOM 1339 C CA . PRO A 1 168 ? 11.645 8.164 -12.806 1.00 60.81 168 PRO A CA 1
ATOM 1340 C C . PRO A 1 168 ? 11.796 9.681 -12.563 1.00 60.81 168 PRO A C 1
ATOM 1342 O O . PRO A 1 168 ? 11.613 10.186 -11.455 1.00 60.81 168 PRO A O 1
ATOM 1345 N N . GLY A 1 169 ? 12.109 10.430 -13.619 1.00 57.12 169 GLY A N 1
ATOM 1346 C CA . GLY A 1 169 ? 12.141 11.884 -13.636 1.00 57.12 169 GLY A CA 1
ATOM 1347 C C . GLY A 1 169 ? 10.735 12.490 -13.694 1.00 57.12 169 GLY A C 1
ATOM 1348 O O . GLY A 1 169 ? 9.798 11.938 -14.270 1.00 57.12 169 GLY A O 1
ATOM 1349 N N . MET A 1 170 ? 10.569 13.682 -13.119 1.00 54.41 170 MET A N 1
ATOM 1350 C CA . MET A 1 170 ? 9.255 14.334 -13.021 1.00 54.41 170 MET A CA 1
ATOM 1351 C C . MET A 1 170 ? 8.686 14.840 -14.352 1.00 54.41 170 MET A C 1
ATOM 1353 O O . MET A 1 170 ? 7.469 14.956 -14.488 1.00 54.41 170 MET A O 1
ATOM 1357 N N . LYS A 1 171 ? 9.550 15.202 -15.313 1.00 47.09 171 LYS A N 1
ATOM 1358 C CA . LYS A 1 171 ? 9.131 15.900 -16.542 1.00 47.09 171 LYS A CA 1
ATOM 1359 C C . LYS A 1 171 ? 8.330 15.010 -17.496 1.00 47.09 171 LYS A C 1
ATOM 1361 O O . LYS A 1 171 ? 7.458 15.532 -18.174 1.00 47.09 171 LYS A O 1
ATOM 1366 N N . ALA A 1 172 ? 8.574 13.699 -17.503 1.00 46.47 172 ALA A N 1
ATOM 1367 C CA . ALA A 1 172 ? 7.861 12.764 -18.376 1.00 46.47 172 ALA A CA 1
ATOM 1368 C C . ALA A 1 172 ? 6.535 12.252 -17.776 1.00 46.47 172 ALA A C 1
ATOM 1370 O O . ALA A 1 172 ? 5.631 11.881 -18.514 1.00 46.47 172 ALA A O 1
ATOM 1371 N N . PHE A 1 173 ? 6.384 12.258 -16.444 1.00 45.25 173 PHE A N 1
ATOM 1372 C CA . PHE A 1 173 ? 5.199 11.713 -15.762 1.00 45.25 173 PHE A CA 1
ATOM 1373 C C . PHE A 1 173 ? 4.084 12.744 -15.482 1.00 45.25 173 PHE A C 1
ATOM 1375 O O . PHE A 1 173 ? 2.965 12.342 -15.165 1.00 45.25 173 PHE A O 1
ATOM 1382 N N . VAL A 1 174 ? 4.367 14.059 -15.530 1.00 36.25 174 VAL A N 1
ATOM 1383 C CA . VAL A 1 174 ? 3.497 15.113 -14.941 1.00 36.25 174 VAL A CA 1
ATOM 1384 C C . VAL A 1 174 ? 3.019 16.183 -15.937 1.00 36.25 174 VAL A C 1
ATOM 1386 O O . VAL A 1 174 ? 2.408 17.174 -15.536 1.00 36.25 174 VAL A O 1
ATOM 1389 N N . THR A 1 175 ? 3.177 16.006 -17.245 1.00 31.91 175 THR A N 1
ATOM 1390 C CA . THR A 1 175 ? 2.469 16.848 -18.229 1.00 31.91 175 THR A CA 1
ATOM 1391 C C . THR A 1 175 ? 0.993 16.436 -18.306 1.00 31.91 175 THR A C 1
ATOM 1393 O O . THR A 1 175 ? 0.553 15.825 -19.270 1.00 31.91 175 THR A O 1
ATOM 1396 N N . GLY A 1 176 ? 0.200 16.723 -17.264 1.00 30.77 176 GLY A N 1
ATOM 1397 C CA . GLY A 1 176 ? -1.242 16.460 -17.346 1.00 30.77 176 GLY A CA 1
ATOM 1398 C C . GLY A 1 176 ? -2.145 16.758 -16.150 1.00 30.77 176 GLY A C 1
ATOM 1399 O O . GLY A 1 176 ? -3.354 16.813 -16.348 1.00 30.77 176 GLY A O 1
ATOM 1400 N N . VAL A 1 177 ? -1.656 16.974 -14.922 1.00 34.72 177 VAL A N 1
ATOM 1401 C CA . VAL A 1 177 ? -2.582 17.106 -13.772 1.00 34.72 177 VAL A CA 1
ATOM 1402 C C . VAL A 1 177 ? -2.326 18.379 -12.973 1.00 34.72 177 VAL A C 1
ATOM 1404 O O . VAL A 1 177 ? -1.544 18.426 -12.025 1.00 34.72 177 VAL A O 1
ATOM 1407 N N . GLY A 1 178 ? -3.015 19.445 -13.385 1.00 36.69 178 GLY A N 1
ATOM 1408 C CA . GLY A 1 178 ? -2.983 20.760 -12.756 1.00 36.69 178 GLY A CA 1
ATOM 1409 C C . GLY A 1 178 ? -3.513 20.746 -11.321 1.00 36.69 178 GLY A C 1
ATOM 1410 O O . GLY A 1 178 ? -4.711 20.842 -11.082 1.00 36.69 178 GLY A O 1
ATOM 1411 N N . SER A 1 179 ? -2.614 20.737 -10.338 1.00 38.94 179 SER A N 1
ATOM 1412 C CA . SER A 1 179 ? -2.961 20.837 -8.916 1.00 38.94 179 SER A CA 1
ATOM 1413 C C . SER A 1 179 ? -2.762 22.257 -8.361 1.00 38.94 179 SER A C 1
ATOM 1415 O O . SER A 1 179 ? -2.114 22.439 -7.328 1.00 38.94 179 SER A O 1
ATOM 1417 N N . ARG A 1 180 ? -3.284 23.295 -9.034 1.00 40.81 180 ARG A N 1
ATOM 1418 C CA . ARG A 1 180 ? -3.299 24.670 -8.476 1.00 40.81 180 ARG A CA 1
ATOM 1419 C C . ARG A 1 180 ? -4.651 25.060 -7.865 1.00 40.81 180 ARG A C 1
ATOM 1421 O O . ARG A 1 180 ? -4.684 25.916 -6.989 1.00 40.81 180 ARG A O 1
ATOM 1428 N N . ARG A 1 181 ? -5.755 24.397 -8.242 1.00 39.03 181 ARG A N 1
ATOM 1429 C CA . ARG A 1 181 ? -7.114 24.763 -7.784 1.00 39.03 181 ARG A CA 1
ATOM 1430 C C . ARG A 1 181 ? -7.576 24.102 -6.476 1.00 39.03 181 ARG A C 1
ATOM 1432 O O . ARG A 1 181 ? -8.431 24.657 -5.796 1.00 39.03 181 ARG A O 1
ATOM 1439 N N . GLU A 1 182 ? -6.994 22.982 -6.047 1.00 46.03 182 GLU A N 1
ATOM 1440 C CA . GLU A 1 182 ? -7.590 22.187 -4.953 1.00 46.03 182 GLU A CA 1
ATOM 1441 C C . GLU A 1 182 ? -7.159 22.592 -3.532 1.00 46.03 182 GLU A C 1
ATOM 1443 O O . GLU A 1 182 ? -7.930 22.420 -2.586 1.00 46.03 182 GLU A O 1
ATOM 1448 N N . ARG A 1 183 ? -5.983 23.219 -3.353 1.00 42.00 183 ARG A N 1
ATOM 1449 C CA . ARG A 1 183 ? -5.539 23.726 -2.032 1.00 42.00 183 ARG A CA 1
ATOM 1450 C C . ARG A 1 183 ? -6.344 24.932 -1.535 1.00 42.00 183 ARG A C 1
ATOM 1452 O O . ARG A 1 183 ? -6.329 25.204 -0.337 1.00 42.00 183 ARG A O 1
ATOM 1459 N N . SER A 1 184 ? -7.054 25.620 -2.431 1.00 47.34 184 SER A N 1
ATOM 1460 C CA . SER A 1 184 ? -7.850 26.806 -2.101 1.00 47.34 184 SER A CA 1
ATOM 1461 C C . SER A 1 184 ? -9.022 26.460 -1.175 1.00 47.34 184 SER A C 1
ATOM 1463 O O . SER A 1 184 ? -9.175 27.070 -0.121 1.00 47.34 184 SER A O 1
ATOM 1465 N N . THR A 1 185 ? -9.769 25.395 -1.487 1.00 46.28 185 THR A N 1
ATOM 1466 C CA . THR A 1 185 ? -11.034 25.060 -0.802 1.00 46.28 185 THR A CA 1
ATOM 1467 C C . THR A 1 185 ? -10.883 24.767 0.694 1.00 46.28 185 THR A C 1
ATOM 1469 O O . THR A 1 185 ? -11.757 25.105 1.487 1.00 46.28 185 THR A O 1
ATOM 1472 N N . MET A 1 186 ? -9.763 24.168 1.107 1.00 45.12 186 MET A N 1
ATOM 1473 C CA . MET A 1 186 ? -9.511 23.797 2.504 1.00 45.12 186 MET A CA 1
ATOM 1474 C C . MET A 1 186 ? -8.920 24.958 3.322 1.00 45.12 186 MET A C 1
ATOM 1476 O O . MET A 1 186 ? -9.074 24.993 4.542 1.00 45.12 186 MET A O 1
ATOM 1480 N N . ALA A 1 187 ? -8.287 25.931 2.655 1.00 49.69 187 ALA A N 1
ATOM 1481 C CA . ALA A 1 187 ? -7.806 27.165 3.271 1.00 49.69 187 ALA A CA 1
ATOM 1482 C C . ALA A 1 187 ? -8.958 28.147 3.552 1.00 49.69 187 ALA A C 1
ATOM 1484 O O . ALA A 1 187 ? -8.973 28.778 4.608 1.00 49.69 187 ALA A O 1
ATOM 1485 N N . THR A 1 188 ? -9.978 28.200 2.683 1.00 52.78 188 THR A N 1
ATOM 1486 C CA . THR A 1 188 ? -11.172 29.050 2.867 1.00 52.78 188 THR A CA 1
ATOM 1487 C C . THR A 1 188 ? -11.962 28.703 4.137 1.00 52.78 188 THR A C 1
ATOM 1489 O O . THR A 1 188 ? -12.612 29.567 4.720 1.00 52.78 188 THR A O 1
ATOM 1492 N N . PHE A 1 189 ? -11.866 27.457 4.619 1.00 52.19 189 PHE A N 1
ATOM 1493 C CA . PHE A 1 189 ? -12.525 26.998 5.848 1.00 52.19 189 PHE A CA 1
ATOM 1494 C C . PHE A 1 189 ? -11.987 27.628 7.134 1.00 52.19 189 PHE A C 1
ATOM 1496 O O . PHE A 1 189 ? -12.722 27.712 8.116 1.00 52.19 189 PHE A O 1
ATOM 1503 N N . LYS A 1 190 ? -10.720 28.060 7.156 1.00 51.50 190 LYS A N 1
ATOM 1504 C CA . LYS A 1 190 ? -10.097 28.611 8.370 1.00 51.50 190 LYS A CA 1
ATOM 1505 C C . LYS A 1 190 ? -10.529 30.050 8.679 1.00 51.50 190 LYS A C 1
ATOM 1507 O O . LYS A 1 190 ? -10.331 30.494 9.804 1.00 51.50 190 LYS A O 1
ATOM 1512 N N . ASN A 1 191 ? -11.162 30.744 7.730 1.00 55.22 191 ASN A N 1
ATOM 1513 C CA . ASN A 1 191 ? -11.394 32.192 7.807 1.00 55.22 191 ASN A CA 1
ATOM 1514 C C . ASN A 1 191 ? -12.857 32.601 8.077 1.00 55.22 191 ASN A C 1
ATOM 1516 O O . ASN A 1 191 ? -13.202 33.765 7.900 1.00 55.22 191 ASN A O 1
ATOM 1520 N N . GLN A 1 192 ? -13.736 31.691 8.510 1.00 59.41 192 GLN A N 1
ATOM 1521 C CA . GLN A 1 192 ? -15.162 32.003 8.702 1.00 59.41 192 GLN A CA 1
ATOM 1522 C C . GLN A 1 192 ? -15.525 32.189 10.185 1.00 59.41 192 GLN A C 1
ATOM 1524 O O . GLN A 1 192 ? -15.816 31.224 10.894 1.00 59.41 192 GLN A O 1
ATOM 1529 N N . LYS A 1 193 ? -15.517 33.445 10.654 1.00 55.75 193 LYS A N 1
ATOM 1530 C CA .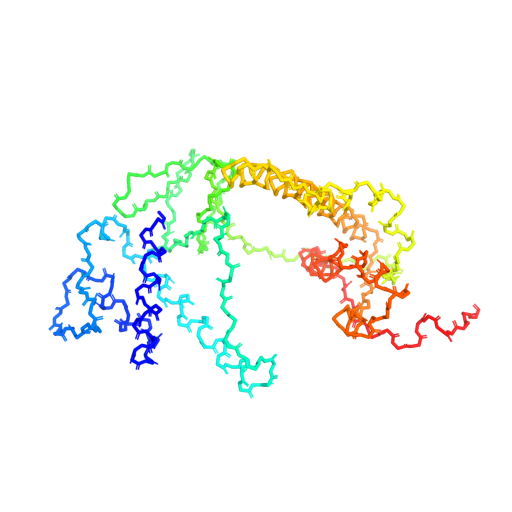 LYS A 1 193 ? -16.010 33.842 11.987 1.00 55.75 193 LYS A CA 1
ATOM 1531 C C . LYS A 1 193 ? -17.544 34.009 11.972 1.00 55.75 193 LYS A C 1
ATOM 1533 O O . LYS A 1 193 ? -18.113 34.382 10.952 1.00 55.75 193 LYS A O 1
ATOM 1538 N N . GLY A 1 194 ? -18.218 33.720 13.093 1.00 67.81 194 GLY A N 1
ATOM 1539 C CA . GLY A 1 194 ? -19.648 34.035 13.296 1.00 67.81 194 GLY A CA 1
ATOM 1540 C C . GLY A 1 194 ? -20.683 32.963 12.907 1.00 67.81 194 GLY A C 1
ATOM 1541 O O . GLY A 1 194 ? -21.870 33.267 12.834 1.00 67.81 194 GLY A O 1
ATOM 1542 N N . LYS A 1 195 ? -20.289 31.706 12.650 1.00 68.38 195 LYS A N 1
ATOM 1543 C CA . LYS A 1 195 ? -21.223 30.596 12.342 1.00 68.38 195 LYS A CA 1
ATOM 1544 C C . LYS A 1 195 ? -21.331 29.596 13.498 1.00 68.38 195 LYS A C 1
ATOM 1546 O O . LYS A 1 195 ? -20.376 29.385 14.241 1.00 68.38 195 LYS A O 1
ATOM 1551 N N . SER A 1 196 ? -22.487 28.935 13.629 1.00 79.25 196 SER A N 1
ATOM 1552 C CA . SER A 1 196 ? -22.711 27.934 14.684 1.00 79.25 196 SER A CA 1
ATOM 1553 C C . SER A 1 196 ? -21.783 26.718 14.536 1.00 79.25 196 SER A C 1
ATOM 1555 O O . SER A 1 196 ? -21.456 26.291 13.422 1.00 79.25 196 SER A O 1
ATOM 1557 N N . LYS A 1 197 ? -21.404 26.095 15.664 1.00 78.38 197 LYS A N 1
ATOM 1558 C CA . LYS A 1 197 ? -20.538 24.895 15.695 1.00 78.38 197 LYS A CA 1
ATOM 1559 C C . LYS A 1 197 ? -21.063 23.768 14.790 1.00 78.38 197 LYS A C 1
ATOM 1561 O O . LYS A 1 197 ? -20.288 23.107 14.098 1.00 78.38 197 LYS A O 1
ATOM 1566 N N . ARG A 1 198 ? -22.390 23.579 14.740 1.00 79.69 198 ARG A N 1
ATOM 1567 C CA . ARG A 1 198 ? -23.054 22.563 13.901 1.00 79.69 198 ARG A CA 1
ATOM 1568 C C . ARG A 1 198 ? -22.883 22.840 12.408 1.00 79.69 198 ARG A C 1
ATOM 1570 O O . ARG A 1 198 ? -22.669 21.906 11.634 1.00 79.69 198 ARG A O 1
ATOM 1577 N N . TRP A 1 199 ? -22.972 24.105 12.002 1.00 82.50 199 TRP A N 1
ATOM 1578 C CA . TRP A 1 199 ? -22.770 24.503 10.612 1.00 82.50 199 TRP A CA 1
ATOM 1579 C C . TRP A 1 199 ? -21.314 24.294 10.185 1.00 82.50 199 TRP A C 1
ATOM 1581 O O . TRP A 1 199 ? -21.076 23.646 9.165 1.00 82.50 199 TRP A O 1
ATOM 1591 N N . LEU A 1 200 ? -20.354 24.734 11.009 1.00 79.69 200 LEU A N 1
ATOM 1592 C CA . LEU A 1 200 ? -18.917 24.553 10.762 1.00 79.69 200 LEU A CA 1
ATOM 1593 C C . LEU A 1 200 ? -18.555 23.071 10.594 1.00 79.69 200 LEU A C 1
ATOM 1595 O O . LEU A 1 200 ? -17.864 22.709 9.643 1.00 79.69 200 LEU A O 1
ATOM 1599 N N . TYR A 1 201 ? -19.092 22.197 11.454 1.00 78.69 201 TYR A N 1
ATOM 1600 C CA . TYR A 1 201 ? -18.899 20.750 11.339 1.00 78.69 201 TYR A CA 1
ATOM 1601 C C . TYR A 1 201 ? -19.457 20.187 10.024 1.00 78.69 201 TYR A C 1
ATOM 1603 O O . TYR A 1 201 ? -18.763 19.455 9.317 1.00 78.69 201 TYR A O 1
ATOM 1611 N N . ARG A 1 202 ? -20.697 20.542 9.655 1.00 80.50 202 ARG A N 1
ATOM 1612 C CA . ARG A 1 202 ? -21.315 20.085 8.395 1.00 80.50 202 ARG A CA 1
ATOM 1613 C C . ARG A 1 202 ? -20.518 20.547 7.181 1.00 80.50 202 ARG A C 1
ATOM 1615 O O . ARG A 1 202 ? -20.280 19.759 6.270 1.00 80.50 202 ARG A O 1
ATOM 1622 N N . ALA A 1 203 ? -20.098 21.805 7.176 1.00 77.88 203 ALA A N 1
ATOM 1623 C CA . ALA A 1 203 ? -19.314 22.382 6.101 1.00 77.88 203 ALA A CA 1
ATOM 1624 C C . ALA A 1 203 ? -17.935 21.686 5.997 1.00 77.88 203 ALA A C 1
ATOM 1626 O O . ALA A 1 203 ? -17.573 21.229 4.912 1.00 77.88 203 ALA A O 1
ATOM 1627 N N . TYR A 1 204 ? -17.237 21.470 7.120 1.00 79.50 204 TYR A N 1
ATOM 1628 C CA . TYR A 1 204 ? -15.981 20.710 7.162 1.00 79.50 204 TYR A CA 1
ATOM 1629 C C . TYR A 1 204 ? -16.150 19.292 6.605 1.00 79.50 204 TYR A C 1
ATOM 1631 O O . TYR A 1 204 ? -15.341 18.843 5.796 1.00 79.50 204 TYR A O 1
ATOM 1639 N N . MET A 1 205 ? -17.219 18.587 6.985 1.00 74.62 205 MET A N 1
ATOM 1640 C CA . MET A 1 205 ? -17.483 17.230 6.498 1.00 74.62 205 MET A CA 1
ATOM 1641 C C . MET A 1 205 ? -17.729 17.188 4.984 1.00 74.62 205 MET A C 1
ATOM 1643 O O . MET A 1 205 ? -17.287 16.239 4.334 1.00 74.62 205 MET A O 1
ATOM 1647 N N . ARG A 1 206 ? -18.372 18.213 4.402 1.00 75.94 206 ARG A N 1
ATOM 1648 C CA . ARG A 1 206 ? -18.517 18.334 2.939 1.00 75.94 206 ARG A CA 1
ATOM 1649 C C . ARG A 1 206 ? -17.166 18.537 2.259 1.00 75.94 206 ARG A C 1
ATOM 1651 O O . ARG A 1 206 ? -16.846 17.777 1.354 1.00 75.94 206 ARG A O 1
ATOM 1658 N N . ALA A 1 207 ? -16.360 19.486 2.739 1.00 74.06 207 ALA A N 1
ATOM 1659 C CA . ALA A 1 207 ? -15.030 19.753 2.187 1.00 74.06 207 ALA A CA 1
ATOM 1660 C C . ALA A 1 207 ? -14.082 18.555 2.324 1.00 74.06 207 ALA A C 1
ATOM 1662 O O . ALA A 1 207 ? -13.321 18.228 1.417 1.00 74.06 207 ALA A O 1
ATOM 1663 N N . LYS A 1 208 ? -14.167 17.841 3.448 1.00 73.56 208 LYS A N 1
ATOM 1664 C CA . LYS A 1 208 ? -13.445 16.589 3.655 1.00 73.56 208 LYS A CA 1
ATOM 1665 C C . LYS A 1 208 ? -13.884 15.529 2.649 1.00 73.56 208 LYS A C 1
ATOM 1667 O O . LYS A 1 208 ? -13.034 14.835 2.104 1.00 73.56 208 LYS A O 1
ATOM 1672 N N . ARG A 1 209 ? -15.188 15.389 2.390 1.00 71.44 209 ARG A N 1
ATOM 1673 C CA . ARG A 1 209 ? -15.711 14.422 1.414 1.00 71.44 209 ARG A CA 1
ATOM 1674 C C . ARG A 1 209 ? -15.238 14.740 -0.003 1.00 71.44 209 ARG A C 1
ATOM 1676 O O . ARG A 1 209 ? -14.762 13.831 -0.672 1.00 71.44 209 ARG A O 1
ATOM 1683 N N . THR A 1 210 ? -15.322 15.996 -0.440 1.00 71.56 210 THR A N 1
ATOM 1684 C CA . THR A 1 210 ? -14.835 16.406 -1.769 1.00 71.56 210 THR A CA 1
ATOM 1685 C C . THR A 1 210 ? -13.334 16.179 -1.903 1.00 71.56 210 THR A C 1
ATOM 1687 O O . THR A 1 210 ? -12.906 15.547 -2.861 1.00 71.56 210 THR A O 1
ATOM 1690 N N . PHE A 1 211 ? -12.541 16.564 -0.899 1.00 74.12 211 PHE A N 1
ATOM 1691 C CA . PHE A 1 211 ? -11.102 16.289 -0.873 1.00 74.12 211 PHE A CA 1
ATOM 1692 C C . PHE A 1 211 ? -10.790 14.785 -0.969 1.00 74.12 211 PHE A C 1
ATOM 1694 O O . PHE A 1 211 ? -9.943 14.361 -1.756 1.00 74.12 211 PHE A O 1
ATOM 1701 N N . LEU A 1 212 ? -11.489 13.947 -0.196 1.00 71.75 212 LEU A N 1
ATOM 1702 C CA . LEU A 1 212 ? -11.321 12.492 -0.255 1.00 71.75 212 LEU A CA 1
ATOM 1703 C C . LEU A 1 212 ? -11.718 11.917 -1.624 1.00 71.75 212 LEU A C 1
ATOM 1705 O O . LEU A 1 212 ? -11.056 11.003 -2.105 1.00 71.75 212 LEU A O 1
ATOM 1709 N N . SER A 1 213 ? -12.748 12.472 -2.265 1.00 71.81 213 SER A N 1
ATOM 1710 C CA . SER A 1 213 ? -13.178 12.073 -3.608 1.00 71.81 213 SER A CA 1
ATOM 1711 C C . SER A 1 213 ? -12.136 12.425 -4.672 1.00 71.81 213 SER A C 1
ATOM 1713 O O . SER A 1 213 ? -11.715 11.548 -5.423 1.00 71.81 213 SER A O 1
ATOM 1715 N N . CYS A 1 214 ? -11.649 13.671 -4.699 1.00 74.38 214 CYS A N 1
ATOM 1716 C CA . CYS A 1 214 ? -10.602 14.099 -5.634 1.00 74.38 214 CYS A CA 1
ATOM 1717 C C . CYS A 1 214 ? -9.318 13.284 -5.447 1.00 74.38 214 CYS A C 1
ATOM 1719 O O . CYS A 1 214 ? -8.738 12.779 -6.403 1.00 74.38 214 CYS A O 1
ATOM 1721 N N . THR A 1 215 ? -8.898 13.072 -4.198 1.00 73.56 215 THR A N 1
ATOM 1722 C CA . THR A 1 215 ? -7.704 12.260 -3.919 1.00 73.56 215 THR A CA 1
ATOM 1723 C C . THR A 1 215 ? -7.883 10.788 -4.293 1.00 73.56 215 THR A C 1
ATOM 1725 O O . THR A 1 215 ? -6.903 10.146 -4.668 1.00 73.56 215 THR A O 1
ATOM 1728 N N . ALA A 1 216 ? -9.097 10.233 -4.219 1.00 75.56 216 ALA A N 1
ATOM 1729 C CA . ALA A 1 216 ? -9.388 8.895 -4.733 1.00 75.56 216 ALA A CA 1
ATOM 1730 C C . ALA A 1 216 ? -9.305 8.848 -6.267 1.00 75.56 216 ALA A C 1
ATOM 1732 O O . ALA A 1 216 ? -8.679 7.939 -6.808 1.00 75.56 216 ALA A O 1
ATOM 1733 N N . MET A 1 217 ? -9.849 9.856 -6.955 1.00 79.06 217 MET A N 1
ATOM 1734 C CA . MET A 1 217 ? -9.750 9.986 -8.412 1.00 79.06 217 MET A CA 1
ATOM 1735 C C . MET A 1 217 ? -8.290 10.078 -8.873 1.00 79.06 217 MET A C 1
ATOM 1737 O O . MET A 1 217 ? -7.873 9.303 -9.727 1.00 79.06 217 MET A O 1
ATOM 1741 N N . LEU A 1 218 ? -7.481 10.939 -8.246 1.00 78.50 218 LEU A N 1
ATOM 1742 C CA . LEU A 1 218 ? -6.047 11.053 -8.539 1.00 78.50 218 LEU A CA 1
ATOM 1743 C C . LEU A 1 218 ? -5.309 9.725 -8.342 1.00 78.50 218 LEU A C 1
ATOM 1745 O O . LEU A 1 218 ? -4.496 9.338 -9.174 1.00 78.50 218 LEU A O 1
ATOM 1749 N N . LYS A 1 219 ? -5.614 8.986 -7.268 1.00 81.06 219 LYS A N 1
ATOM 1750 C CA . LYS A 1 219 ? -5.032 7.653 -7.042 1.00 81.06 219 LYS A CA 1
ATOM 1751 C C . LYS A 1 219 ? -5.418 6.661 -8.136 1.00 81.06 219 LYS A C 1
ATOM 1753 O O . LYS A 1 219 ? -4.578 5.845 -8.506 1.00 81.06 219 LYS A O 1
ATOM 1758 N N . ASN A 1 220 ? -6.652 6.720 -8.633 1.00 83.75 220 ASN A N 1
ATOM 1759 C CA . ASN A 1 220 ? -7.101 5.871 -9.733 1.00 83.75 220 ASN A CA 1
ATOM 1760 C C . ASN A 1 220 ? -6.389 6.231 -11.041 1.00 83.75 220 ASN A C 1
ATOM 1762 O O . ASN A 1 220 ? -5.941 5.322 -11.726 1.00 83.75 220 ASN A O 1
ATOM 1766 N N . LEU A 1 221 ? -6.206 7.521 -11.337 1.00 85.81 221 LEU A N 1
ATOM 1767 C CA . LEU A 1 221 ? -5.459 7.980 -12.515 1.00 85.81 221 LEU A CA 1
ATOM 1768 C C . LEU A 1 221 ? -3.988 7.559 -12.465 1.00 85.81 221 LEU A C 1
ATOM 1770 O O . LEU A 1 221 ? -3.474 7.009 -13.429 1.00 85.81 221 LEU A O 1
ATOM 1774 N N . VAL A 1 222 ? -3.318 7.748 -11.324 1.00 85.69 222 VAL A N 1
ATOM 1775 C CA . VAL A 1 222 ? -1.930 7.288 -11.135 1.00 85.69 222 VAL A CA 1
ATOM 1776 C C . VAL A 1 222 ? -1.839 5.768 -11.272 1.00 85.69 222 VAL A C 1
ATOM 1778 O O . VAL A 1 222 ? -0.899 5.253 -11.870 1.00 85.69 222 VAL A O 1
ATOM 1781 N N . LYS A 1 223 ? -2.828 5.032 -10.748 1.00 86.81 223 LYS A N 1
ATOM 1782 C CA . LYS A 1 223 ? -2.898 3.581 -10.926 1.00 86.81 223 LYS A CA 1
ATOM 1783 C C . LYS A 1 223 ? -3.048 3.223 -12.406 1.00 86.81 223 LYS A C 1
ATOM 1785 O O . LYS A 1 223 ? -2.268 2.415 -12.882 1.00 86.81 223 LYS A O 1
ATOM 1790 N N . ASP A 1 224 ? -3.994 3.816 -13.123 1.00 88.06 224 ASP A N 1
ATOM 1791 C CA . ASP A 1 224 ? -4.200 3.568 -14.556 1.00 88.06 224 ASP A CA 1
ATOM 1792 C C . ASP A 1 224 ? -2.930 3.853 -15.372 1.00 88.06 224 ASP A C 1
ATOM 1794 O O . ASP A 1 224 ? -2.472 2.995 -16.126 1.00 88.06 224 ASP A O 1
ATOM 1798 N N . LEU A 1 225 ? -2.289 4.999 -15.113 1.00 87.50 225 LEU A N 1
ATOM 1799 C CA . LEU A 1 225 ? -0.999 5.360 -15.696 1.00 87.50 225 LEU A CA 1
ATOM 1800 C C . LEU A 1 225 ? 0.043 4.262 -15.471 1.00 87.50 225 LEU A C 1
ATOM 1802 O O . LEU A 1 225 ? 0.661 3.818 -16.430 1.00 87.50 225 LEU A O 1
ATOM 1806 N N . HIS A 1 226 ? 0.212 3.790 -14.232 1.00 89.56 226 HIS A N 1
ATOM 1807 C CA . HIS A 1 226 ? 1.173 2.730 -13.918 1.00 89.56 226 HIS A CA 1
ATOM 1808 C C . HIS A 1 226 ? 0.899 1.433 -14.677 1.00 89.56 226 HIS A C 1
ATOM 1810 O O . HIS A 1 226 ? 1.840 0.782 -15.117 1.00 89.56 226 HIS A O 1
ATOM 1816 N N . TYR A 1 227 ? -0.366 1.027 -14.803 1.00 89.19 227 TYR A N 1
ATOM 1817 C CA . TYR A 1 227 ? -0.708 -0.211 -15.503 1.00 89.19 227 TYR A CA 1
ATOM 1818 C C . TYR A 1 227 ? -0.424 -0.094 -17.000 1.00 89.19 227 TYR A C 1
ATOM 1820 O O . TYR A 1 227 ? 0.186 -0.999 -17.563 1.00 89.19 227 TYR A O 1
ATOM 1828 N N . LYS A 1 228 ? -0.804 1.030 -17.619 1.00 88.81 228 LYS A N 1
ATOM 1829 C CA . LYS A 1 228 ? -0.553 1.296 -19.041 1.00 88.81 228 LYS A CA 1
ATOM 1830 C C . LYS A 1 228 ? 0.937 1.362 -19.354 1.00 88.81 228 LYS A C 1
ATOM 1832 O O . LYS A 1 228 ? 1.389 0.716 -20.293 1.00 88.81 228 LYS A O 1
ATOM 1837 N N . THR A 1 229 ? 1.712 2.080 -18.541 1.00 86.31 229 THR A N 1
ATOM 1838 C CA . THR A 1 229 ? 3.163 2.171 -18.743 1.00 86.31 229 THR A CA 1
ATOM 1839 C C . THR A 1 229 ? 3.852 0.833 -18.510 1.00 86.31 229 THR A C 1
ATOM 1841 O O . THR A 1 229 ? 4.699 0.463 -19.311 1.00 86.31 229 THR A O 1
ATOM 1844 N N . CYS A 1 230 ? 3.475 0.067 -17.478 1.00 88.31 230 CYS A N 1
ATOM 1845 C CA . CYS A 1 230 ? 4.035 -1.273 -17.273 1.00 88.31 230 CYS A CA 1
ATOM 1846 C C . CYS A 1 230 ? 3.733 -2.204 -18.451 1.00 88.31 230 CYS A C 1
ATOM 1848 O O . CYS A 1 230 ? 4.630 -2.913 -18.886 1.00 88.31 230 CYS A O 1
ATOM 1850 N N . ALA A 1 231 ? 2.495 -2.202 -18.958 1.00 87.44 231 ALA A N 1
ATOM 1851 C CA . ALA A 1 231 ? 2.107 -3.039 -20.091 1.00 87.44 231 ALA A CA 1
ATOM 1852 C C . ALA A 1 231 ? 2.972 -2.741 -21.323 1.00 87.44 231 ALA A C 1
ATOM 1854 O O . ALA A 1 231 ? 3.591 -3.655 -21.856 1.00 87.44 231 ALA A O 1
ATOM 1855 N N . TYR A 1 232 ? 3.102 -1.459 -21.678 1.00 84.81 232 TYR A N 1
ATOM 1856 C CA . TYR A 1 232 ? 3.956 -1.012 -22.778 1.00 84.81 232 TYR A CA 1
ATOM 1857 C C . TYR A 1 232 ? 5.425 -1.419 -22.577 1.00 84.81 232 TYR A C 1
ATOM 1859 O O . TYR A 1 232 ? 6.055 -1.989 -23.461 1.00 84.81 232 TYR A O 1
ATOM 1867 N N . LEU A 1 233 ? 5.987 -1.166 -21.392 1.00 83.88 233 LEU A N 1
ATOM 1868 C CA . LEU A 1 233 ? 7.399 -1.450 -21.122 1.00 83.88 233 LEU A CA 1
ATOM 1869 C C . LEU A 1 233 ? 7.731 -2.938 -21.229 1.00 83.88 233 LEU A C 1
ATOM 1871 O O . LEU A 1 233 ? 8.754 -3.293 -21.801 1.00 83.88 233 LEU A O 1
ATOM 1875 N N . ILE A 1 234 ? 6.858 -3.790 -20.698 1.00 84.00 234 ILE A N 1
ATOM 1876 C CA . ILE A 1 234 ? 7.034 -5.245 -20.682 1.00 84.00 234 ILE A CA 1
ATOM 1877 C C . ILE A 1 234 ? 6.881 -5.851 -22.078 1.00 84.00 234 ILE A C 1
ATOM 1879 O O . ILE A 1 234 ? 7.524 -6.852 -22.389 1.00 84.00 234 ILE A O 1
ATOM 1883 N N . GLU A 1 235 ? 6.033 -5.261 -22.920 1.00 82.38 235 GLU A N 1
ATOM 1884 C CA . GLU A 1 235 ? 5.828 -5.713 -24.295 1.00 82.38 235 GLU A CA 1
ATOM 1885 C C . GLU A 1 235 ? 7.067 -5.470 -25.173 1.00 82.38 235 GLU A C 1
ATOM 1887 O O . GLU A 1 235 ? 7.418 -6.313 -26.006 1.00 82.38 235 GLU A O 1
ATOM 1892 N N . HIS A 1 236 ? 7.764 -4.354 -24.944 1.00 79.00 236 HIS A N 1
ATOM 1893 C CA . HIS A 1 236 ? 8.812 -3.872 -25.843 1.00 79.00 236 HIS A CA 1
ATOM 1894 C C . HIS A 1 236 ? 10.250 -4.046 -25.328 1.00 79.00 236 HIS A C 1
ATOM 1896 O O . HIS A 1 236 ? 11.158 -4.147 -26.153 1.00 79.00 236 HIS A O 1
ATOM 1902 N N . TYR A 1 237 ? 10.485 -4.104 -24.011 1.00 79.50 237 TYR A N 1
ATOM 1903 C CA . TYR A 1 237 ? 11.837 -4.004 -23.444 1.00 79.50 237 TYR A CA 1
ATOM 1904 C C . TYR A 1 237 ? 12.096 -4.969 -22.278 1.00 79.50 237 TYR A C 1
ATOM 1906 O O . TYR A 1 237 ? 11.190 -5.329 -21.526 1.00 79.50 237 TYR A O 1
ATOM 1914 N N . ASP A 1 238 ? 13.370 -5.310 -22.072 1.00 76.50 238 ASP A N 1
ATOM 1915 C CA . ASP A 1 238 ? 13.879 -5.704 -20.752 1.00 76.50 238 ASP A CA 1
ATOM 1916 C C . ASP A 1 238 ? 14.185 -4.438 -19.930 1.00 76.50 238 ASP A C 1
ATOM 1918 O O . ASP A 1 238 ? 14.633 -3.427 -20.480 1.00 76.50 238 ASP A O 1
ATOM 1922 N N . VAL A 1 239 ? 13.911 -4.446 -18.620 1.00 78.19 239 VAL A N 1
ATOM 1923 C CA . VAL A 1 239 ? 13.809 -3.195 -17.845 1.00 78.19 239 VAL A CA 1
ATOM 1924 C C . VAL A 1 239 ? 14.877 -3.075 -16.757 1.00 78.19 239 VAL A C 1
ATOM 1926 O O . VAL A 1 239 ? 14.973 -3.904 -15.853 1.00 78.19 239 VAL A O 1
ATOM 1929 N N . ILE A 1 240 ? 15.606 -1.957 -16.760 1.00 75.06 240 ILE A N 1
ATOM 1930 C CA . ILE A 1 240 ? 16.502 -1.547 -15.673 1.00 75.06 240 ILE A CA 1
ATOM 1931 C C . ILE A 1 240 ? 15.830 -0.445 -14.845 1.00 75.06 240 ILE A C 1
ATOM 1933 O O . ILE A 1 240 ? 15.419 0.596 -15.363 1.00 75.06 240 ILE A O 1
ATOM 1937 N N . LEU A 1 241 ? 15.726 -0.674 -13.534 1.00 78.19 241 LEU A N 1
ATOM 1938 C CA . LEU A 1 241 ? 15.028 0.181 -12.577 1.00 78.19 241 LEU A CA 1
ATOM 1939 C C . LEU A 1 241 ? 15.983 0.769 -11.526 1.00 78.19 241 LEU A C 1
ATOM 1941 O O . LEU A 1 241 ? 16.547 0.021 -10.726 1.00 78.19 241 LEU A O 1
ATOM 1945 N N . PRO A 1 242 ? 16.109 2.096 -11.412 1.00 74.44 242 PRO A N 1
ATOM 1946 C CA . PRO A 1 242 ? 16.880 2.722 -10.354 1.00 74.44 242 PRO A CA 1
ATOM 1947 C C . PRO A 1 242 ? 16.160 2.688 -8.995 1.00 74.44 242 PRO A C 1
ATOM 1949 O O . PRO A 1 242 ? 14.925 2.732 -8.874 1.00 74.44 242 PRO A O 1
ATOM 1952 N N . ILE A 1 243 ? 16.951 2.637 -7.921 1.00 77.75 243 ILE A N 1
ATOM 1953 C CA . ILE A 1 243 ? 16.456 2.754 -6.546 1.00 77.75 243 ILE A CA 1
ATOM 1954 C C . ILE A 1 243 ? 16.199 4.223 -6.206 1.00 77.75 243 ILE A C 1
ATOM 1956 O O . ILE A 1 243 ? 17.033 4.905 -5.612 1.00 77.75 243 ILE A O 1
ATOM 1960 N N . PHE A 1 244 ? 14.963 4.648 -6.449 1.00 72.31 244 PHE A N 1
ATOM 1961 C CA . PHE A 1 244 ? 14.517 5.993 -6.102 1.00 72.31 244 PHE A CA 1
ATOM 1962 C C . PHE A 1 244 ? 14.213 6.128 -4.595 1.00 72.31 244 PHE A C 1
ATOM 1964 O O . PHE A 1 244 ? 13.180 5.656 -4.094 1.00 72.31 244 PHE A O 1
ATOM 1971 N N . LYS A 1 245 ? 15.121 6.758 -3.832 1.00 75.12 245 LYS A N 1
ATOM 1972 C CA . LYS A 1 245 ? 15.030 6.933 -2.361 1.00 75.12 245 LYS A CA 1
ATOM 1973 C C . LYS A 1 245 ? 14.148 8.127 -1.955 1.00 75.12 245 LYS A C 1
ATOM 1975 O O . LYS A 1 245 ? 14.584 9.025 -1.231 1.00 75.12 245 LYS A O 1
ATOM 1980 N N . THR A 1 246 ? 12.868 8.109 -2.343 1.00 73.88 246 THR A N 1
ATOM 1981 C CA . THR A 1 246 ? 11.892 9.192 -2.057 1.00 73.88 246 THR A CA 1
ATOM 1982 C C . THR A 1 246 ? 11.884 9.660 -0.599 1.00 73.88 246 THR A C 1
ATOM 1984 O O . THR A 1 246 ? 11.799 10.856 -0.327 1.00 73.88 246 THR A O 1
ATOM 1987 N N . LYS A 1 247 ? 11.986 8.730 0.359 1.00 74.88 247 LYS A N 1
ATOM 1988 C CA . LYS A 1 247 ? 11.959 9.032 1.799 1.00 74.88 247 LYS A CA 1
ATOM 1989 C C . LYS A 1 247 ? 13.101 9.957 2.220 1.00 74.88 247 LYS A C 1
ATOM 1991 O O . LYS A 1 247 ? 12.888 10.837 3.051 1.00 74.88 247 LYS A O 1
ATOM 1996 N N . ASP A 1 248 ? 14.293 9.762 1.668 1.00 76.69 248 ASP A N 1
ATOM 1997 C CA . ASP A 1 248 ? 15.465 10.557 2.029 1.00 76.69 248 ASP A CA 1
ATOM 1998 C C . ASP A 1 248 ? 15.457 11.913 1.319 1.00 76.69 248 ASP A C 1
ATOM 2000 O O . ASP A 1 248 ? 15.852 12.914 1.915 1.00 76.69 248 ASP A O 1
ATOM 2004 N N . MET A 1 249 ? 14.901 11.970 0.105 1.00 73.38 249 MET A N 1
ATOM 2005 C CA . MET A 1 249 ? 14.666 13.220 -0.625 1.00 73.38 249 MET A CA 1
ATOM 2006 C C . MET A 1 249 ? 13.703 14.145 0.131 1.00 73.38 249 MET A C 1
ATOM 2008 O O . MET A 1 249 ? 13.999 15.318 0.340 1.00 73.38 249 MET A O 1
ATOM 2012 N N . VAL A 1 250 ? 12.582 13.602 0.622 1.00 73.81 250 VAL A N 1
ATOM 2013 C CA . VAL A 1 250 ? 11.570 14.373 1.367 1.00 73.81 250 VAL A CA 1
ATOM 2014 C C . VAL A 1 250 ? 12.116 14.878 2.703 1.00 73.81 250 VAL A C 1
ATOM 2016 O O . VAL A 1 250 ? 11.834 16.006 3.086 1.00 73.81 250 VAL A O 1
ATOM 2019 N N . LYS A 1 251 ? 12.935 14.092 3.414 1.00 77.94 251 LYS A N 1
ATOM 2020 C CA . LYS A 1 251 ? 13.564 14.550 4.668 1.00 77.94 251 LYS A CA 1
ATOM 2021 C C . LYS A 1 251 ? 14.476 15.760 4.466 1.00 77.94 251 LYS A C 1
ATOM 2023 O O . LYS A 1 251 ? 14.580 16.590 5.359 1.00 77.94 251 LYS A O 1
ATOM 2028 N N . LYS A 1 252 ? 15.131 15.849 3.307 1.00 76.19 252 LYS A N 1
ATOM 2029 C CA . LYS A 1 252 ? 16.025 16.952 2.934 1.00 76.19 252 LYS A CA 1
ATOM 2030 C C . LYS A 1 252 ? 15.276 18.101 2.245 1.00 76.19 252 LYS A C 1
ATOM 2032 O O . LYS A 1 252 ? 15.907 18.968 1.643 1.00 76.19 252 LYS A O 1
ATOM 2037 N N . SER A 1 253 ? 13.939 18.110 2.289 1.00 77.31 253 SER A N 1
ATOM 2038 C CA . SER A 1 253 ? 13.151 19.130 1.606 1.00 77.31 253 SER A CA 1
ATOM 2039 C C . SER A 1 253 ? 13.313 20.510 2.222 1.00 77.31 253 SER A C 1
ATOM 2041 O O . SER A 1 253 ? 13.151 20.685 3.426 1.00 77.31 253 SER A O 1
ATOM 2043 N N . SER A 1 254 ? 13.550 21.498 1.366 1.00 78.81 254 SER A N 1
ATOM 2044 C CA . SER A 1 254 ? 13.474 22.922 1.686 1.00 78.81 254 SER A CA 1
ATOM 2045 C C . SER A 1 254 ? 12.151 23.507 1.188 1.00 78.81 254 SER A C 1
ATOM 2047 O O . SER A 1 254 ? 11.481 22.909 0.345 1.00 78.81 254 SER A O 1
ATOM 2049 N N . ALA A 1 255 ? 11.784 24.713 1.632 1.00 75.00 255 ALA A N 1
ATOM 2050 C CA . ALA A 1 255 ? 10.575 25.396 1.153 1.00 75.00 255 ALA A CA 1
ATOM 2051 C C . ALA A 1 255 ? 10.510 25.493 -0.389 1.00 75.00 255 ALA A C 1
ATOM 2053 O O . ALA A 1 255 ? 9.449 25.294 -0.978 1.00 75.00 255 ALA A O 1
ATOM 2054 N N . ARG A 1 256 ? 11.665 25.700 -1.044 1.00 73.94 256 ARG A N 1
ATOM 2055 C CA . ARG A 1 256 ? 11.799 25.759 -2.512 1.00 73.94 256 ARG A CA 1
ATOM 2056 C C . ARG A 1 256 ? 11.549 24.417 -3.205 1.00 73.94 256 ARG A C 1
ATOM 2058 O O . ARG A 1 256 ? 11.026 24.382 -4.310 1.00 73.94 256 ARG A O 1
ATOM 2065 N N . THR A 1 257 ? 11.905 23.309 -2.560 1.00 73.56 257 THR A N 1
ATOM 2066 C CA . THR A 1 257 ? 11.822 21.956 -3.140 1.00 73.56 257 THR A CA 1
ATOM 2067 C C . THR A 1 257 ? 10.620 21.159 -2.633 1.00 73.56 257 THR A C 1
ATOM 2069 O O . THR A 1 257 ? 10.304 20.099 -3.162 1.00 73.56 257 THR A O 1
ATOM 2072 N N . HIS A 1 258 ? 9.882 21.679 -1.652 1.00 72.94 258 HIS A N 1
ATOM 2073 C CA . HIS A 1 258 ? 8.719 21.016 -1.069 1.00 72.94 258 HIS A CA 1
ATOM 2074 C C . HIS A 1 258 ? 7.625 20.708 -2.103 1.00 72.94 258 HIS A C 1
ATOM 2076 O O . HIS A 1 258 ? 7.043 19.626 -2.084 1.00 72.94 258 HIS A O 1
ATOM 2082 N N . VAL A 1 259 ? 7.349 21.631 -3.033 1.00 72.12 259 VAL A N 1
ATOM 2083 C CA . VAL A 1 259 ? 6.358 21.407 -4.105 1.00 72.12 259 VAL A CA 1
ATOM 2084 C C . VAL A 1 259 ? 6.794 20.259 -5.016 1.00 72.12 259 VAL A C 1
ATOM 2086 O O . VAL A 1 259 ? 5.992 19.379 -5.325 1.00 72.12 259 VAL A O 1
ATOM 2089 N N . LEU A 1 260 ? 8.081 20.239 -5.365 1.00 69.69 260 LEU A N 1
ATOM 2090 C CA . LEU A 1 260 ? 8.709 19.199 -6.168 1.00 69.69 260 LEU A CA 1
ATOM 2091 C C . LEU A 1 260 ? 8.588 17.832 -5.477 1.00 69.69 260 LEU A C 1
ATOM 2093 O O . LEU A 1 260 ? 8.012 16.902 -6.038 1.00 69.69 260 LEU A O 1
ATOM 2097 N N . TYR A 1 261 ? 8.999 17.720 -4.215 1.00 74.75 261 TYR A N 1
ATOM 2098 C CA . TYR A 1 261 ? 8.907 16.455 -3.483 1.00 74.75 261 TYR A CA 1
ATOM 2099 C C . TYR A 1 261 ? 7.463 16.010 -3.219 1.00 74.75 261 TYR A C 1
ATOM 2101 O O . TYR A 1 261 ? 7.177 14.813 -3.237 1.00 74.75 261 TYR A O 1
ATOM 2109 N N . ALA A 1 262 ? 6.525 16.945 -3.038 1.00 71.38 262 ALA A N 1
ATOM 2110 C CA . ALA A 1 262 ? 5.105 16.619 -2.935 1.00 71.38 262 ALA A CA 1
ATOM 2111 C C . ALA A 1 262 ? 4.555 16.011 -4.240 1.00 71.38 262 ALA A C 1
ATOM 2113 O O . ALA A 1 262 ? 3.767 15.065 -4.180 1.00 71.38 262 ALA A O 1
ATOM 2114 N N . SER A 1 263 ? 4.988 16.507 -5.405 1.00 72.31 263 SER A N 1
ATOM 2115 C CA . SER A 1 263 ? 4.599 15.936 -6.703 1.00 72.31 263 SER A CA 1
ATOM 2116 C C . SER A 1 263 ? 5.172 14.526 -6.912 1.00 72.31 263 SER A C 1
ATOM 2118 O O . SER A 1 263 ? 4.426 13.609 -7.251 1.00 72.31 263 SER A O 1
ATOM 2120 N N . ILE A 1 264 ? 6.440 14.302 -6.556 1.00 74.69 264 ILE A N 1
ATOM 2121 C CA . ILE A 1 264 ? 7.084 12.975 -6.557 1.00 74.69 264 ILE A CA 1
ATOM 2122 C C . ILE A 1 264 ? 6.317 11.975 -5.681 1.00 74.69 264 ILE A C 1
ATOM 2124 O O . ILE A 1 264 ? 6.094 10.825 -6.064 1.00 74.69 264 ILE A O 1
ATOM 2128 N N . LEU A 1 265 ? 5.884 12.400 -4.489 1.00 78.38 265 LEU A N 1
ATOM 2129 C CA . LEU A 1 265 ? 5.098 11.544 -3.600 1.00 78.38 265 LEU A CA 1
ATOM 2130 C C . LEU A 1 265 ? 3.726 11.199 -4.192 1.00 78.38 265 LEU A C 1
ATOM 2132 O O . LEU A 1 265 ? 3.219 10.104 -3.948 1.00 78.38 265 LEU A O 1
ATOM 2136 N N . SER A 1 266 ? 3.132 12.103 -4.973 1.00 78.06 266 SER A N 1
ATOM 2137 C CA . SER A 1 266 ? 1.814 11.891 -5.580 1.00 78.06 266 SER A CA 1
ATOM 2138 C C . SER A 1 266 ? 1.815 10.789 -6.646 1.00 78.06 266 SER A C 1
ATOM 2140 O O . SER A 1 266 ? 0.850 10.029 -6.732 1.00 78.06 266 SER A O 1
ATOM 2142 N N . LEU A 1 267 ? 2.933 10.624 -7.361 1.00 79.38 267 LEU A N 1
ATOM 2143 C CA . LEU A 1 267 ? 3.123 9.588 -8.379 1.00 79.38 267 LEU A CA 1
ATOM 2144 C C . LEU A 1 267 ? 3.351 8.187 -7.803 1.00 79.38 267 LEU A C 1
ATOM 2146 O O . LEU A 1 267 ? 3.259 7.210 -8.526 1.00 79.38 267 LEU A O 1
ATOM 2150 N N . ASN A 1 268 ? 3.611 8.029 -6.501 1.00 84.50 268 ASN A N 1
ATOM 2151 C CA . ASN A 1 268 ? 3.801 6.710 -5.882 1.00 84.50 268 ASN A CA 1
ATOM 2152 C C . ASN A 1 268 ? 4.837 5.808 -6.601 1.00 84.50 268 ASN A C 1
ATOM 2154 O O . ASN A 1 268 ? 4.601 4.606 -6.738 1.00 84.50 268 ASN A O 1
ATOM 2158 N N . HIS A 1 269 ? 6.001 6.340 -6.997 1.00 81.81 269 HIS A N 1
ATOM 2159 C CA . HIS A 1 269 ? 7.050 5.595 -7.725 1.00 81.81 269 HIS A CA 1
ATOM 2160 C C . HIS A 1 269 ? 7.441 4.250 -7.092 1.00 81.81 269 HIS A C 1
ATOM 2162 O O . HIS A 1 269 ? 7.724 3.283 -7.790 1.00 81.81 269 HIS A O 1
ATOM 2168 N N . PHE A 1 270 ? 7.408 4.154 -5.760 1.00 84.50 270 PHE A N 1
ATOM 2169 C CA . PHE A 1 270 ? 7.631 2.885 -5.065 1.00 84.50 270 PHE A CA 1
ATOM 2170 C C . PHE A 1 270 ? 6.627 1.804 -5.495 1.00 84.50 270 PHE A C 1
ATOM 2172 O O . PHE A 1 270 ? 7.020 0.677 -5.781 1.00 84.50 270 PHE A O 1
ATOM 2179 N N . LYS A 1 271 ? 5.339 2.157 -5.582 1.00 86.44 271 LYS A N 1
ATOM 2180 C CA . LYS A 1 271 ? 4.284 1.241 -6.032 1.00 86.44 271 LYS A CA 1
ATOM 2181 C C . LYS A 1 271 ? 4.407 0.918 -7.515 1.00 86.44 271 LYS A C 1
ATOM 2183 O O . LYS A 1 271 ? 4.113 -0.208 -7.889 1.00 86.44 271 LYS A O 1
ATOM 2188 N N . PHE A 1 272 ? 4.819 1.886 -8.336 1.00 87.25 272 PHE A N 1
ATOM 2189 C CA . PHE A 1 272 ? 5.110 1.644 -9.750 1.00 87.25 272 PHE A CA 1
ATOM 2190 C C . PHE A 1 272 ? 6.190 0.571 -9.905 1.00 87.25 272 PHE A C 1
ATOM 2192 O O . PHE A 1 272 ? 5.962 -0.428 -10.574 1.00 87.25 272 PHE A O 1
ATOM 2199 N N . ARG A 1 273 ? 7.314 0.718 -9.192 1.00 86.69 273 ARG A N 1
ATOM 2200 C CA . ARG A 1 273 ? 8.401 -0.266 -9.204 1.00 86.69 273 ARG A CA 1
ATOM 2201 C C . ARG A 1 273 ? 7.934 -1.654 -8.767 1.00 86.69 273 ARG A C 1
ATOM 2203 O O . ARG A 1 273 ? 8.226 -2.623 -9.451 1.00 86.69 273 ARG A O 1
ATOM 2210 N N . GLN A 1 274 ? 7.188 -1.743 -7.662 1.00 89.12 274 GLN A N 1
ATOM 2211 C CA . GLN A 1 274 ? 6.636 -3.021 -7.191 1.00 89.12 274 GLN A CA 1
ATOM 2212 C C . GLN A 1 274 ? 5.714 -3.673 -8.227 1.00 89.12 274 GLN A C 1
ATOM 2214 O O . GLN A 1 274 ? 5.780 -4.881 -8.427 1.00 89.12 274 GLN A O 1
ATOM 2219 N N . LEU A 1 275 ? 4.858 -2.878 -8.879 1.00 89.62 275 LEU A N 1
ATOM 2220 C CA . LEU A 1 275 ? 3.966 -3.368 -9.926 1.00 89.62 275 LEU A CA 1
ATOM 2221 C C . LEU A 1 275 ? 4.758 -3.892 -11.127 1.00 89.62 275 LEU A C 1
ATOM 2223 O O . LEU A 1 275 ? 4.451 -4.975 -11.612 1.00 89.62 275 LEU A O 1
ATOM 2227 N N . LEU A 1 276 ? 5.762 -3.139 -11.582 1.00 87.56 276 LEU A N 1
ATOM 2228 C CA . LEU A 1 276 ? 6.572 -3.511 -12.736 1.00 87.56 276 LEU A CA 1
ATOM 2229 C C . LEU A 1 276 ? 7.357 -4.798 -12.475 1.00 87.56 276 LEU A C 1
ATOM 2231 O O . LEU A 1 276 ? 7.298 -5.702 -13.292 1.00 87.56 276 LEU A O 1
ATOM 2235 N N . GLN A 1 277 ? 7.995 -4.925 -11.306 1.00 88.88 277 GLN A N 1
ATOM 2236 C CA . GLN A 1 277 ? 8.701 -6.148 -10.904 1.00 88.88 277 GLN A CA 1
ATOM 2237 C C . GLN A 1 277 ? 7.781 -7.372 -10.918 1.00 88.88 277 GLN A C 1
ATOM 2239 O O . GLN A 1 277 ? 8.098 -8.361 -11.566 1.00 88.88 277 GLN A O 1
ATOM 2244 N N . ALA A 1 278 ? 6.611 -7.275 -10.277 1.00 89.00 278 ALA A N 1
ATOM 2245 C CA . ALA A 1 278 ? 5.650 -8.376 -10.247 1.00 89.00 278 ALA A CA 1
ATOM 2246 C C . ALA A 1 278 ? 5.143 -8.745 -11.652 1.00 89.00 278 ALA A C 1
ATOM 2248 O O . ALA A 1 278 ? 4.915 -9.910 -11.957 1.00 89.00 278 ALA A O 1
ATOM 2249 N N . LYS A 1 279 ? 4.948 -7.753 -12.528 1.00 88.88 279 LYS A N 1
ATOM 2250 C CA . LYS A 1 279 ? 4.494 -7.998 -13.900 1.00 88.88 279 LYS A CA 1
ATOM 2251 C C . LYS A 1 279 ? 5.590 -8.587 -14.785 1.00 88.88 279 LYS A C 1
ATOM 2253 O O . LYS A 1 279 ? 5.268 -9.419 -15.627 1.00 88.88 279 LYS A O 1
ATOM 2258 N N . CYS A 1 280 ? 6.844 -8.195 -14.584 1.00 86.38 280 CYS A N 1
ATOM 2259 C CA . CYS A 1 280 ? 7.976 -8.808 -15.263 1.00 86.38 280 CYS A CA 1
ATOM 2260 C C . CYS A 1 280 ? 8.181 -10.256 -14.822 1.00 86.38 280 CYS A C 1
ATOM 2262 O O . CYS A 1 280 ? 8.384 -11.102 -15.677 1.00 86.38 280 CYS A O 1
ATOM 2264 N N . GLU A 1 281 ? 8.053 -10.556 -13.528 1.00 86.38 281 GLU A N 1
ATOM 2265 C CA . GLU A 1 281 ? 8.155 -11.924 -13.000 1.00 86.38 281 GLU A CA 1
ATOM 2266 C C . GLU A 1 281 ? 7.122 -12.858 -13.646 1.00 86.38 281 GLU A C 1
ATOM 2268 O O . GLU A 1 281 ? 7.479 -13.906 -14.172 1.00 86.38 281 GLU A O 1
ATOM 2273 N N . VAL A 1 282 ? 5.858 -12.427 -13.718 1.00 85.88 282 VAL A N 1
ATOM 2274 C CA . VAL A 1 282 ? 4.789 -13.193 -14.387 1.00 85.88 282 VAL A CA 1
ATOM 2275 C C . VAL A 1 282 ? 5.078 -13.407 -15.877 1.00 85.88 282 VAL A C 1
ATOM 2277 O O . VAL A 1 282 ? 4.779 -14.463 -16.416 1.00 85.88 282 VAL A O 1
ATOM 2280 N N . ARG A 1 283 ? 5.663 -12.414 -16.553 1.00 83.44 283 ARG A N 1
ATOM 2281 C CA . ARG A 1 283 ? 5.971 -12.466 -17.992 1.00 83.44 283 ARG A CA 1
ATOM 2282 C C . ARG A 1 283 ? 7.351 -13.040 -18.310 1.00 83.44 283 ARG A C 1
ATOM 2284 O O . ARG A 1 283 ? 7.784 -12.920 -19.453 1.00 83.44 283 ARG A O 1
ATOM 2291 N N . GLY A 1 284 ? 8.059 -13.561 -17.306 1.00 80.44 284 GLY A N 1
ATOM 2292 C CA . GLY A 1 284 ? 9.439 -14.008 -17.452 1.00 80.44 284 GLY A CA 1
ATOM 2293 C C . GLY A 1 284 ? 10.323 -12.954 -18.108 1.00 80.44 284 GLY A C 1
ATOM 2294 O O . GLY A 1 284 ? 11.015 -13.264 -19.062 1.00 80.44 284 GLY A O 1
ATOM 2295 N N . LYS A 1 285 ? 10.262 -11.692 -17.673 1.00 79.75 285 LYS A N 1
ATOM 2296 C CA . LYS A 1 285 ? 11.115 -10.596 -18.163 1.00 79.75 285 LYS A CA 1
ATOM 2297 C C . LYS A 1 285 ? 12.221 -10.284 -17.171 1.00 79.75 285 LYS A C 1
ATOM 2299 O O . LYS A 1 285 ? 12.010 -10.322 -15.958 1.00 79.75 285 LYS A O 1
ATOM 2304 N N . SER A 1 286 ? 13.387 -9.900 -17.686 1.00 77.00 286 SER A N 1
ATOM 2305 C CA . SER A 1 286 ? 14.516 -9.524 -16.837 1.00 77.00 286 SER A CA 1
ATOM 2306 C C . SER A 1 286 ? 14.295 -8.130 -16.252 1.00 77.00 286 SER A C 1
ATOM 2308 O O . SER A 1 286 ? 14.056 -7.163 -16.982 1.00 77.00 286 SER A O 1
ATOM 2310 N N . THR A 1 287 ? 14.372 -8.020 -14.922 1.00 78.88 287 THR A N 1
ATOM 2311 C CA . THR A 1 287 ? 14.401 -6.726 -14.230 1.00 78.88 287 THR A CA 1
ATOM 2312 C C . THR A 1 287 ? 15.656 -6.588 -13.400 1.00 78.88 287 THR A C 1
ATOM 2314 O O . THR A 1 287 ? 15.851 -7.343 -12.447 1.00 78.88 287 THR A O 1
ATOM 2317 N N . VAL A 1 288 ? 16.466 -5.575 -13.700 1.00 79.38 288 VAL A N 1
ATOM 2318 C CA . VAL A 1 288 ? 17.668 -5.265 -12.920 1.00 79.38 288 VAL A CA 1
ATOM 2319 C C . VAL A 1 288 ? 17.414 -4.017 -12.093 1.00 79.38 288 VAL A C 1
ATOM 2321 O O . VAL A 1 288 ? 17.046 -2.971 -12.623 1.00 79.38 288 VAL A O 1
ATOM 2324 N N . VAL A 1 289 ? 17.603 -4.117 -10.778 1.00 78.81 289 VAL A N 1
ATOM 2325 C CA . VAL A 1 289 ? 17.482 -2.967 -9.880 1.00 78.81 289 VAL A CA 1
ATOM 2326 C C . VAL A 1 289 ? 18.864 -2.371 -9.634 1.00 78.81 289 VAL A C 1
ATOM 2328 O O . VAL A 1 289 ? 19.707 -3.005 -9.005 1.00 78.81 289 VAL A O 1
ATOM 2331 N N . CYS A 1 290 ? 19.082 -1.139 -10.090 1.00 76.38 290 CYS A N 1
ATOM 2332 C CA . CYS A 1 290 ? 20.376 -0.459 -10.037 1.00 76.38 290 CYS A CA 1
ATOM 2333 C C . CYS A 1 290 ? 20.387 0.706 -9.039 1.00 76.38 290 CYS A C 1
ATOM 2335 O O . CYS A 1 290 ? 19.359 1.308 -8.723 1.00 76.38 290 CYS A O 1
ATOM 2337 N N . SER A 1 291 ? 21.570 1.058 -8.533 1.00 70.94 291 SER A N 1
ATOM 2338 C CA . SER A 1 291 ? 21.743 2.280 -7.737 1.00 70.94 291 SER A CA 1
ATOM 2339 C C . SER A 1 291 ? 21.813 3.520 -8.641 1.00 70.94 291 SER A C 1
ATOM 2341 O O . SER A 1 291 ? 22.334 3.438 -9.745 1.00 70.94 291 SER A O 1
ATOM 2343 N N . GLU A 1 292 ? 21.342 4.676 -8.165 1.00 66.25 292 GLU A N 1
ATOM 2344 C CA . GLU A 1 292 ? 21.370 5.960 -8.903 1.00 66.25 292 GLU A CA 1
ATOM 2345 C C . GLU A 1 292 ? 22.729 6.682 -8.872 1.00 66.25 292 GLU A C 1
ATOM 2347 O O . GLU A 1 292 ? 22.818 7.871 -9.182 1.00 66.25 292 GLU A O 1
ATOM 2352 N N . MET A 1 293 ? 23.803 6.025 -8.429 1.00 64.69 293 MET A N 1
ATOM 2353 C CA . MET A 1 293 ? 25.091 6.708 -8.321 1.00 64.69 293 MET A CA 1
ATOM 2354 C C . MET A 1 293 ? 25.612 7.068 -9.719 1.00 64.69 293 MET A C 1
ATOM 2356 O O . MET A 1 293 ? 25.728 6.201 -10.577 1.00 64.69 293 MET A O 1
ATOM 2360 N N . TYR A 1 294 ? 25.932 8.351 -9.923 1.00 58.84 294 TYR A N 1
ATOM 2361 C CA . TYR A 1 294 ? 26.557 8.890 -11.140 1.00 58.84 294 TYR A CA 1
ATOM 2362 C C . TYR A 1 294 ? 25.730 8.803 -12.441 1.00 58.84 294 TYR A C 1
ATOM 2364 O O . TYR A 1 294 ? 26.298 8.942 -13.518 1.00 58.84 294 TYR A O 1
ATOM 2372 N N . THR A 1 295 ? 24.400 8.652 -12.373 1.00 61.34 295 THR A N 1
ATOM 2373 C CA . THR A 1 295 ? 23.539 8.521 -13.573 1.00 61.34 295 THR A CA 1
ATOM 2374 C C . THR A 1 295 ? 23.016 9.843 -14.155 1.00 61.34 295 THR A C 1
ATOM 2376 O O . THR A 1 295 ? 22.606 9.878 -15.306 1.00 61.34 295 THR A O 1
ATOM 2379 N N . SER A 1 296 ? 23.013 10.936 -13.381 1.00 58.06 296 SER A N 1
ATOM 2380 C CA . SER A 1 296 ? 22.438 12.243 -13.782 1.00 58.06 296 SER A CA 1
ATOM 2381 C C . SER A 1 296 ? 23.450 13.395 -13.832 1.00 58.06 296 SER A C 1
ATOM 2383 O O . SER A 1 296 ? 23.082 14.539 -14.094 1.00 58.06 296 SER A O 1
ATOM 2385 N N . ARG A 1 297 ? 24.724 13.116 -13.528 1.00 58.03 297 ARG A N 1
ATOM 2386 C CA . ARG A 1 297 ? 25.809 14.114 -13.424 1.00 58.03 297 ARG A CA 1
ATOM 2387 C C . ARG A 1 297 ? 27.064 13.716 -14.196 1.00 58.03 297 ARG A C 1
ATOM 2389 O O . ARG A 1 297 ? 28.163 14.139 -13.855 1.00 58.03 297 ARG A O 1
ATOM 2396 N N . THR A 1 298 ? 26.893 12.881 -15.203 1.00 55.53 298 THR A N 1
ATOM 2397 C CA . THR A 1 298 ? 27.946 12.454 -16.114 1.00 55.53 298 THR A CA 1
ATOM 2398 C C . THR A 1 298 ? 27.491 12.815 -17.520 1.00 55.53 298 THR A C 1
ATOM 2400 O O . THR A 1 298 ? 26.320 12.648 -17.864 1.00 55.53 298 THR A O 1
ATOM 2403 N N . CYS A 1 299 ? 28.386 13.407 -18.306 1.00 64.44 299 CYS A N 1
ATOM 2404 C CA . CYS A 1 299 ? 28.132 13.604 -19.726 1.00 64.44 299 CYS A CA 1
ATOM 2405 C C . CYS A 1 299 ? 28.165 12.221 -20.385 1.00 64.44 299 CYS A C 1
ATOM 2407 O O . CYS A 1 299 ? 29.100 11.457 -20.137 1.00 64.44 299 CYS A O 1
ATOM 2409 N N . GLY A 1 300 ? 27.142 11.887 -21.172 1.00 63.75 300 GLY A N 1
ATOM 2410 C CA . GLY A 1 300 ? 27.236 10.749 -22.085 1.00 63.75 300 GLY A CA 1
ATOM 2411 C C . GLY A 1 300 ? 28.306 11.037 -23.139 1.00 63.75 300 GLY A C 1
ATOM 2412 O O . GLY A 1 300 ? 28.497 12.203 -23.491 1.00 63.75 300 GLY A O 1
ATOM 2413 N N . LEU A 1 301 ? 29.018 9.997 -23.573 1.00 45.28 301 LEU A N 1
ATOM 2414 C CA . LEU A 1 301 ? 29.882 10.058 -24.756 1.00 45.28 301 LEU A CA 1
ATOM 2415 C C . LEU A 1 301 ? 29.051 10.329 -26.014 1.00 45.28 301 LEU A C 1
ATOM 2417 O O . LEU A 1 301 ? 27.933 9.767 -26.096 1.00 45.28 301 LEU A O 1
#

Foldseek 3Di:
DVLLVVLLVQLVVVCVVPVDLDLVLSLLQAQDPDDPDDDDGPPPDDGHDPVSNLADSQQNSVSSVVSSVVVVVVVVCVVVVVDVDDDDPPDDPQKDKTKDDDQWDDDPQFTWDCRVNDDTDTDGDPDDDRQPDIWMWMDHPNDIDIDGDDDFAAAADDDPVAADEDDPDPPVVPPPDDPPPLVVQVVVLVPDPDDDPVVSVVSVVVNVVVVVVVLVVLVVVLVVVLVVVLVVDLVRHQYEAEDDPLVVVCVPDDPVCNVVSVSVVSSPVVVSVVVSVVVCRNHVGHYHYDYPPPVPPDDDD

Nearest PDB structures (foldseek):
  9b0l-assembly1_P  TM=6.369E-01  e=7.543E-07  Acanthamoeba polyphaga mimivirus
  8hhm-assembly1_A  TM=5.782E-01  e=2.054E-01  Mycolicibacterium mucogenicum

Solvent-accessible surface area (backbone atoms only — not comparable to full-atom values): 18476 Å² total; per-residue (Å²): 114,69,52,49,53,49,52,41,52,50,50,52,53,46,25,74,76,69,72,54,55,55,35,68,60,48,28,56,64,65,44,52,89,82,63,99,62,91,79,88,59,62,92,99,51,72,76,67,57,73,75,57,64,64,48,42,54,62,43,43,40,52,41,30,48,49,50,30,51,52,51,52,52,50,53,52,35,40,75,67,67,76,40,95,65,87,80,74,83,87,67,82,73,88,59,52,75,47,61,38,86,64,81,59,50,75,53,101,86,30,38,37,43,71,48,63,85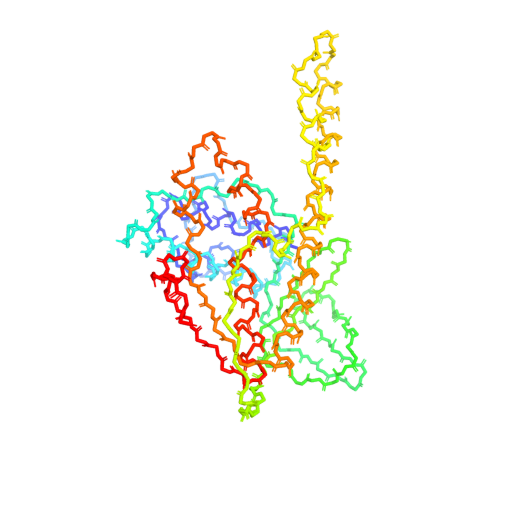,50,76,70,44,78,43,88,54,98,67,98,70,91,66,90,49,63,34,36,41,35,41,53,97,93,40,80,45,78,46,71,62,75,90,76,76,55,42,77,71,74,88,77,90,40,73,43,76,53,75,94,53,68,79,84,76,56,86,78,74,85,80,76,70,68,70,52,68,69,57,62,66,79,72,70,81,95,68,57,72,68,56,54,51,54,52,50,52,51,56,50,49,51,50,53,50,53,54,49,50,53,51,49,52,48,48,52,51,44,53,54,51,40,52,55,46,64,75,69,34,35,43,34,39,55,63,79,62,61,73,63,53,53,73,70,51,46,88,88,42,40,65,58,46,51,52,56,59,69,64,40,58,70,58,43,52,55,51,40,52,56,52,26,49,47,52,26,45,62,71,48,82,39,76,64,77,73,72,86,81,57,83,78,132